Protein 5KX0 (pdb70)

Secondary structure (DSSP, 8-state):
-HHHHHHHHH-----

Foldseek 3Di:
DVVVVVVCVVPCVHD

Radius of gyration: 6.82 Å; Cα contacts (8 Å, |Δi|>4): 7; chains: 1; bounding box: 9×17×6 Å

Sequence (15 aa):
NPELQRKCKELTRSDNPELQRKCKELTRSDNPELQRKCKELTRSDNPELQRKCKELTRSDNPELQRKCKELTRSDNPELQRKCKELTRSDNPELQRKCKELTRSDNPELQRKCKELTRSDNPELQRKCKELTRSDNPELQRKCKELTRSDNPELQRKCKELTRSDNPELQRKCKELTRSDNPELQRKCKELTRSDNPELQRKCKELTRSDNPELQRKCKELTRSDNPELQRKCKELTRSDNPELQRKCKELTRSDNPELQRKCKELTRSDNPELQRKCKELTRSDNPELQRKCKELTRSD

Solvent-accessible surface area: 2360 Å² total

Structure (mmCIF, N/CA/C/O backbone):
data_5KX0
#
_entry.id   5KX0
#
loop_
_atom_site.group_PDB
_atom_site.id
_atom_site.type_symbol
_atom_site.label_atom_id
_atom_site.label_alt_id
_atom_site.label_comp_id
_atom_site.label_asym_id
_atom_site.label_entity_id
_atom_site.label_seq_id
_atom_site.pdbx_PDB_ins_code
_atom_site.Cartn_x
_atom_site.Cartn_y
_atom_site.Cartn_z
_atom_site.occupancy
_atom_site.B_iso_or_equiv
_atom_site.auth_seq_id
_atom_site.auth_comp_id
_atom_site.auth_asym_id
_atom_site.auth_atom_id
_atom_site.pdbx_PDB_model_num
ATOM 1 N N . ASN A 1 1 ? -2.412 8.713 0.794 1.00 0.00 1 ASN A N 1
ATOM 2 C CA . ASN A 1 1 ? -3.386 8.572 -0.303 1.00 0.00 1 ASN A CA 1
ATOM 3 C C . ASN A 1 1 ? -4.341 7.414 -0.005 1.00 0.00 1 ASN A C 1
ATOM 4 O O . ASN A 1 1 ? -3.910 6.252 0.064 1.00 0.00 1 ASN A O 1
ATOM 15 N N . PRO A 1 2 ? -5.645 7.701 0.139 1.00 0.00 2 PRO A N 1
ATOM 16 C CA . PRO A 1 2 ? -6.631 6.705 0.561 1.00 0.00 2 PRO A CA 1
ATOM 17 C C . PRO A 1 2 ? -6.800 5.541 -0.419 1.00 0.00 2 PRO A C 1
ATOM 18 O O . PRO A 1 2 ? -7.020 4.406 -0.004 1.00 0.00 2 PRO A O 1
ATOM 29 N N . GLU A 1 3 ? -6.660 5.809 -1.700 1.00 0.00 3 GLU A N 1
ATOM 30 C CA . GLU A 1 3 ? -6.844 4.780 -2.699 1.00 0.00 3 GLU A CA 1
ATOM 31 C C . GLU A 1 3 ? -5.608 3.905 -2.832 1.00 0.00 3 GLU A C 1
ATOM 32 O O . GLU A 1 3 ? -5.699 2.725 -3.191 1.00 0.00 3 GLU A O 1
ATOM 44 N N . LEU A 1 4 ? -4.467 4.474 -2.545 1.00 0.00 4 LEU A N 1
ATOM 45 C CA . LEU A 1 4 ? -3.229 3.727 -2.505 1.00 0.00 4 LEU A CA 1
ATOM 46 C C . LEU A 1 4 ? -3.281 2.785 -1.309 1.00 0.00 4 LEU A C 1
ATOM 47 O O . LEU A 1 4 ? -2.994 1.594 -1.429 1.00 0.00 4 LEU A O 1
ATOM 63 N N . GLN A 1 5 ? -3.712 3.328 -0.173 1.00 0.00 5 GLN A N 1
ATOM 64 C CA . GLN A 1 5 ? -3.901 2.547 1.051 1.00 0.00 5 GLN A CA 1
ATOM 65 C C . GLN A 1 5 ? -4.956 1.468 0.830 1.00 0.00 5 GLN A C 1
ATOM 66 O O . GLN A 1 5 ? -4.858 0.376 1.362 1.00 0.00 5 GLN A O 1
ATOM 80 N N . ARG A 1 6 ? -5.949 1.792 0.015 1.00 0.00 6 ARG A N 1
ATOM 81 C CA . ARG A 1 6 ? -7.013 0.865 -0.360 1.00 0.00 6 ARG A CA 1
ATOM 82 C C . ARG A 1 6 ? -6.425 -0.357 -1.049 1.00 0.00 6 ARG A C 1
ATOM 83 O O . ARG A 1 6 ? -6.792 -1.493 -0.742 1.00 0.00 6 ARG A O 1
ATOM 104 N N . LYS A 1 7 ? -5.490 -0.110 -1.964 1.00 0.00 7 LYS A N 1
ATOM 105 C CA . LYS A 1 7 ? -4.821 -1.172 -2.689 1.00 0.00 7 LYS A CA 1
ATOM 106 C C . LYS A 1 7 ? -4.103 -2.064 -1.695 1.00 0.00 7 LYS A C 1
ATOM 107 O O . LYS A 1 7 ? -4.209 -3.276 -1.751 1.00 0.00 7 LYS A O 1
ATOM 126 N N . CYS A 1 8 ? -3.426 -1.436 -0.758 1.00 0.00 8 CYS A N 1
ATOM 127 C CA . CYS A 1 8 ? -2.712 -2.129 0.294 1.00 0.00 8 CYS A CA 1
ATOM 128 C C . CYS A 1 8 ? -3.657 -2.971 1.128 1.00 0.00 8 CYS A C 1
ATOM 129 O O . CYS A 1 8 ? -3.394 -4.129 1.371 1.00 0.00 8 CYS A O 1
ATOM 136 N N . LYS A 1 9 ? -4.779 -2.396 1.514 1.00 0.00 9 LYS A N 1
ATOM 137 C CA . LYS A 1 9 ? -5.763 -3.092 2.320 1.00 0.00 9 LYS A CA 1
ATOM 138 C C . LYS A 1 9 ? -6.388 -4.268 1.581 1.00 0.00 9 LYS A C 1
ATOM 139 O O . LYS A 1 9 ? -6.798 -5.253 2.203 1.00 0.00 9 LYS A O 1
ATOM 158 N N . GLU A 1 10 ? -6.477 -4.162 0.276 1.00 0.00 10 GLU A N 1
ATOM 159 C CA . GLU A 1 10 ? -7.029 -5.218 -0.521 1.00 0.00 10 GLU A CA 1
ATOM 160 C C . GLU A 1 10 ? -5.964 -6.285 -0.828 1.00 0.00 10 GLU A C 1
ATOM 161 O O . GLU A 1 10 ? -6.276 -7.475 -0.940 1.00 0.00 10 GLU A O 1
ATOM 173 N N . LEU A 1 11 ? -4.717 -5.864 -0.944 1.00 0.00 11 LEU A N 1
ATOM 174 C CA . LEU A 1 11 ? -3.618 -6.794 -1.140 1.00 0.00 11 LEU A CA 1
ATOM 175 C C . LEU A 1 11 ? -3.336 -7.535 0.153 1.00 0.00 11 LEU A C 1
ATOM 176 O O . LEU A 1 11 ? -3.100 -8.744 0.151 1.00 0.00 11 LEU A O 1
ATOM 204 N N . THR A 1 13 ? -0.829 -7.709 3.166 1.00 0.00 13 THR A N 1
ATOM 205 C CA . THR A 1 13 ? 0.538 -7.328 3.430 1.00 0.00 13 THR A CA 1
ATOM 206 C C . THR A 1 13 ? 1.389 -7.626 2.189 1.00 0.00 13 THR A C 1
ATOM 207 O O . THR A 1 13 ? 2.603 -7.395 2.142 1.00 0.00 13 THR A O 1
ATOM 218 N N . ARG A 1 14 ? 0.693 -8.093 1.176 1.00 0.00 14 ARG A N 1
ATOM 219 C CA . ARG A 1 14 ? 1.246 -8.468 -0.114 1.00 0.00 14 ARG A CA 1
ATOM 220 C C . ARG A 1 14 ? 1.554 -7.216 -0.937 1.00 0.00 14 ARG A C 1
ATOM 221 O O . ARG A 1 14 ? 1.036 -6.138 -0.641 1.00 0.00 14 ARG A O 1
ATOM 406 N N . SER A 1 25 ? 2.776 7.431 2.498 1.00 0.00 25 SER A N 1
ATOM 407 C CA . SER A 1 25 ? 1.859 8.365 1.899 1.00 0.00 25 SER A CA 1
ATOM 408 C C . SER A 1 25 ? 0.478 8.105 2.480 1.00 0.00 25 SER A C 1
ATOM 409 O O . SER A 1 25 ? 0.189 6.982 2.918 1.00 0.00 25 SER A O 1
ATOM 417 N N . ASP A 1 26 ? -0.366 9.104 2.485 1.00 0.00 26 ASP A N 1
ATOM 418 C CA . ASP A 1 26 ? -1.683 8.973 3.092 1.00 0.00 26 ASP A CA 1
ATOM 419 C C . ASP A 1 26 ? -2.788 8.922 2.054 1.00 0.00 26 ASP A C 1
ATOM 420 O O . ASP A 1 26 ? -3.959 9.052 2.394 1.00 0.00 26 ASP A O 1
ATOM 429 N N . ASN A 1 1 ? -2.449 9.091 0.583 1.00 0.00 1 ASN A N 2
ATOM 430 C CA . ASN A 1 1 ? -3.528 8.941 -0.393 1.00 0.00 1 ASN A CA 2
ATOM 431 C C . ASN A 1 1 ? -4.503 7.861 0.085 1.00 0.00 1 ASN A C 2
ATOM 432 O O . ASN A 1 1 ? -4.150 6.681 0.103 1.00 0.00 1 ASN A O 2
ATOM 443 N N . PRO A 1 2 ? -5.737 8.245 0.496 1.00 0.00 2 PRO A N 2
ATOM 444 C CA . PRO A 1 2 ? -6.737 7.305 1.043 1.00 0.00 2 PRO A CA 2
ATOM 445 C C . PRO A 1 2 ? -7.070 6.156 0.093 1.00 0.00 2 PRO A C 2
ATOM 446 O O . PRO A 1 2 ? -7.142 4.995 0.511 1.00 0.00 2 PRO A O 2
ATOM 457 N N . GLU A 1 3 ? -7.231 6.476 -1.184 1.00 0.00 3 GLU A N 2
ATOM 458 C CA . GLU A 1 3 ? -7.572 5.481 -2.187 1.00 0.00 3 GLU A CA 2
ATOM 459 C C . GLU A 1 3 ? -6.432 4.470 -2.319 1.00 0.00 3 GLU A C 2
ATOM 460 O O . GLU A 1 3 ? -6.657 3.249 -2.395 1.00 0.00 3 GLU A O 2
ATOM 472 N N . LEU A 1 4 ? -5.215 4.977 -2.291 1.00 0.00 4 LEU A N 2
ATOM 473 C CA . LEU A 1 4 ? -4.031 4.148 -2.380 1.00 0.00 4 LEU A CA 2
ATOM 474 C C . LEU A 1 4 ? -3.925 3.255 -1.152 1.00 0.00 4 LEU A C 2
ATOM 475 O O . LEU A 1 4 ? -3.618 2.077 -1.262 1.00 0.00 4 LEU A O 2
ATOM 491 N N . GLN A 1 5 ? -4.229 3.809 0.012 1.00 0.00 5 GLN A N 2
ATOM 492 C CA . GLN A 1 5 ? -4.177 3.042 1.245 1.00 0.00 5 GLN A CA 2
ATOM 493 C C . GLN A 1 5 ? -5.242 1.944 1.275 1.00 0.00 5 GLN A C 2
ATOM 494 O O . GLN A 1 5 ? -5.064 0.909 1.940 1.00 0.00 5 GLN A O 2
ATOM 508 N N . ARG A 1 6 ? -6.348 2.146 0.556 1.00 0.00 6 ARG A N 2
ATOM 509 C CA . ARG A 1 6 ? -7.347 1.089 0.430 1.00 0.00 6 ARG A CA 2
ATOM 510 C C . ARG A 1 6 ? -6.757 -0.053 -0.383 1.00 0.00 6 ARG A C 2
ATOM 511 O O . ARG A 1 6 ? -6.939 -1.233 -0.048 1.00 0.00 6 ARG A O 2
ATOM 532 N N . LYS A 1 7 ? -6.025 0.313 -1.430 1.00 0.00 7 LYS A N 2
ATOM 533 C CA . LYS A 1 7 ? -5.300 -0.636 -2.263 1.00 0.00 7 LYS A CA 2
ATOM 534 C C . LYS A 1 7 ? -4.297 -1.433 -1.431 1.00 0.00 7 LYS A C 2
ATOM 535 O O . LYS A 1 7 ? -4.195 -2.636 -1.597 1.00 0.00 7 LYS A O 2
ATOM 554 N N . CYS A 1 8 ? -3.594 -0.761 -0.523 1.00 0.00 8 CYS A N 2
ATOM 555 C CA . CYS A 1 8 ? -2.626 -1.424 0.366 1.00 0.00 8 CYS A CA 2
ATOM 556 C C . CYS A 1 8 ? -3.297 -2.583 1.122 1.00 0.00 8 CYS A C 2
ATOM 557 O O . CYS A 1 8 ? -2.856 -3.738 1.048 1.00 0.00 8 CYS A O 2
ATOM 564 N N . LYS A 1 9 ? -4.420 -2.287 1.772 1.00 0.00 9 LYS A N 2
ATOM 565 C CA . LYS A 1 9 ? -5.100 -3.283 2.579 1.00 0.00 9 LYS A CA 2
ATOM 566 C C . LYS A 1 9 ? -5.902 -4.251 1.693 1.00 0.00 9 LYS A C 2
ATOM 567 O O . LYS A 1 9 ? -6.344 -5.300 2.142 1.00 0.00 9 LYS A O 2
ATOM 586 N N . GLU A 1 10 ? -6.114 -3.879 0.449 1.00 0.00 10 GLU A N 2
ATOM 587 C CA . GLU A 1 10 ? -6.778 -4.752 -0.497 1.00 0.00 10 GLU A CA 2
ATOM 588 C C . GLU A 1 10 ? -5.783 -5.790 -1.015 1.00 0.00 10 GLU A C 2
ATOM 589 O O . GLU A 1 10 ? -6.115 -6.966 -1.200 1.00 0.00 10 GLU A O 2
ATOM 601 N N . LEU A 1 11 ? -4.568 -5.339 -1.237 1.00 0.00 11 LEU A N 2
ATOM 602 C CA . LEU A 1 11 ? -3.484 -6.174 -1.699 1.00 0.00 11 LEU A CA 2
ATOM 603 C C . LEU A 1 11 ? -3.061 -7.122 -0.572 1.00 0.00 11 LEU A C 2
ATOM 604 O O . LEU A 1 11 ? -2.644 -8.266 -0.805 1.00 0.00 11 LEU A O 2
ATOM 632 N N . THR A 1 13 ? -0.726 -8.087 2.408 1.00 0.00 13 THR A N 2
ATOM 633 C CA . THR A 1 13 ? 0.626 -7.908 2.874 1.00 0.00 13 THR A CA 2
ATOM 634 C C . THR A 1 13 ? 1.605 -8.065 1.709 1.00 0.00 13 THR A C 2
ATOM 635 O O . THR A 1 13 ? 2.810 -7.888 1.857 1.00 0.00 13 THR A O 2
ATOM 646 N N . ARG A 1 14 ? 1.050 -8.361 0.537 1.00 0.00 14 ARG A N 2
ATOM 647 C CA . ARG A 1 14 ? 1.828 -8.585 -0.682 1.00 0.00 14 ARG A CA 2
ATOM 648 C C . ARG A 1 14 ? 2.612 -7.341 -1.097 1.00 0.00 14 ARG A C 2
ATOM 649 O O . ARG A 1 14 ? 2.158 -6.207 -0.876 1.00 0.00 14 ARG A O 2
ATOM 834 N N . SER A 1 25 ? 2.515 7.188 1.882 1.00 0.00 25 SER A N 2
ATOM 835 C CA . SER A 1 25 ? 1.686 8.087 1.120 1.00 0.00 25 SER A CA 2
ATOM 836 C C . SER A 1 25 ? 0.303 8.206 1.773 1.00 0.00 25 SER A C 2
ATOM 837 O O . SER A 1 25 ? -0.317 7.207 2.149 1.00 0.00 25 SER A O 2
ATOM 845 N N . ASP A 1 26 ? -0.145 9.427 1.936 1.00 0.00 26 ASP A N 2
ATOM 846 C CA . ASP A 1 26 ? -1.392 9.741 2.649 1.00 0.00 26 ASP A CA 2
ATOM 847 C C . ASP A 1 26 ? -2.615 9.667 1.752 1.00 0.00 26 ASP A C 2
ATOM 848 O O . ASP A 1 26 ? -3.696 10.105 2.146 1.00 0.00 26 ASP A O 2
ATOM 857 N N . ASN A 1 1 ? -2.703 9.020 1.176 1.00 0.00 1 ASN A N 3
ATOM 858 C CA . ASN A 1 1 ? -3.603 9.097 0.053 1.00 0.00 1 ASN A CA 3
ATOM 859 C C . ASN A 1 1 ? -4.553 7.912 0.069 1.00 0.00 1 ASN A C 3
ATOM 860 O O . ASN A 1 1 ? -4.101 6.753 0.129 1.00 0.00 1 ASN A O 3
ATOM 871 N N . PRO A 1 2 ? -5.873 8.193 0.040 1.00 0.00 2 PRO A N 3
ATOM 872 C CA . PRO A 1 2 ? -6.943 7.182 0.086 1.00 0.00 2 PRO A CA 3
ATOM 873 C C . PRO A 1 2 ? -6.707 5.979 -0.824 1.00 0.00 2 PRO A C 3
ATOM 874 O O . PRO A 1 2 ? -6.769 4.843 -0.366 1.00 0.00 2 PRO A O 3
ATOM 885 N N . GLU A 1 3 ? -6.411 6.236 -2.100 1.00 0.00 3 GLU A N 3
ATOM 886 C CA . GLU A 1 3 ? -6.208 5.166 -3.077 1.00 0.00 3 GLU A CA 3
ATOM 887 C C . GLU A 1 3 ? -5.073 4.243 -2.672 1.00 0.00 3 GLU A C 3
ATOM 888 O O . GLU A 1 3 ? -5.184 3.033 -2.787 1.00 0.00 3 GLU A O 3
ATOM 900 N N . LEU A 1 4 ? -4.014 4.813 -2.147 1.00 0.00 4 LEU A N 3
ATOM 901 C CA . LEU A 1 4 ? -2.873 4.039 -1.720 1.00 0.00 4 LEU A CA 3
ATOM 902 C C . LEU A 1 4 ? -3.223 3.209 -0.500 1.00 0.00 4 LEU A C 3
ATOM 903 O O . LEU A 1 4 ? -3.073 2.000 -0.511 1.00 0.00 4 LEU A O 3
ATOM 919 N N . GLN A 1 5 ? -3.763 3.860 0.515 1.00 0.00 5 GLN A N 3
ATOM 920 C CA . GLN A 1 5 ? -4.108 3.188 1.766 1.00 0.00 5 GLN A CA 3
ATOM 921 C C . GLN A 1 5 ? -5.210 2.142 1.596 1.00 0.00 5 GLN A C 3
ATOM 922 O O . GLN A 1 5 ? -5.257 1.144 2.329 1.00 0.00 5 GLN A O 3
ATOM 936 N N . ARG A 1 6 ? -6.084 2.356 0.648 1.00 0.00 6 ARG A N 3
ATOM 937 C CA . ARG A 1 6 ? -7.095 1.374 0.319 1.00 0.00 6 ARG A CA 3
ATOM 938 C C . ARG A 1 6 ? -6.494 0.189 -0.400 1.00 0.00 6 ARG A C 3
ATOM 939 O O . ARG A 1 6 ? -6.875 -0.958 -0.153 1.00 0.00 6 ARG A O 3
ATOM 960 N N . LYS A 1 7 ? -5.521 0.437 -1.240 1.00 0.00 7 LYS A N 3
ATOM 961 C CA . LYS A 1 7 ? -4.895 -0.647 -1.942 1.00 0.00 7 LYS A CA 3
ATOM 962 C C . LYS A 1 7 ? -3.942 -1.408 -1.061 1.00 0.00 7 LYS A C 3
ATOM 963 O O . LYS A 1 7 ? -3.632 -2.564 -1.333 1.00 0.00 7 LYS A O 3
ATOM 982 N N . CYS A 1 8 ? -3.524 -0.778 0.029 1.00 0.00 8 CYS A N 3
ATOM 983 C CA . CYS A 1 8 ? -2.792 -1.481 1.070 1.00 0.00 8 CYS A CA 3
ATOM 984 C C . CYS A 1 8 ? -3.703 -2.547 1.659 1.00 0.00 8 CYS A C 3
ATOM 985 O O . CYS A 1 8 ? -3.266 -3.608 2.013 1.00 0.00 8 CYS A O 3
ATOM 992 N N . LYS A 1 9 ? -4.996 -2.249 1.712 1.00 0.00 9 LYS A N 3
ATOM 993 C CA . LYS A 1 9 ? -5.981 -3.180 2.227 1.00 0.00 9 LYS A CA 3
ATOM 994 C C . LYS A 1 9 ? -6.280 -4.248 1.176 1.00 0.00 9 LYS A C 3
ATOM 995 O O . LYS A 1 9 ? -6.485 -5.422 1.506 1.00 0.00 9 LYS A O 3
ATOM 1014 N N . GLU A 1 10 ? -6.303 -3.836 -0.087 1.00 0.00 10 GLU A N 3
ATOM 1015 C CA . GLU A 1 10 ? -6.554 -4.759 -1.189 1.00 0.00 10 GLU A CA 3
ATOM 1016 C C . GLU A 1 10 ? -5.409 -5.763 -1.333 1.00 0.00 10 GLU A C 3
ATOM 1017 O O . GLU A 1 10 ? -5.633 -6.962 -1.523 1.00 0.00 10 GLU A O 3
ATOM 1029 N N . LEU A 1 11 ? -4.193 -5.277 -1.225 1.00 0.00 11 LEU A N 3
ATOM 1030 C CA . LEU A 1 11 ? -3.014 -6.117 -1.339 1.00 0.00 11 LEU A CA 3
ATOM 1031 C C . LEU A 1 11 ? -2.700 -6.833 -0.033 1.00 0.00 11 LEU A C 3
ATOM 1032 O O . LEU A 1 11 ? -2.163 -7.938 -0.037 1.00 0.00 11 LEU A O 3
ATOM 1060 N N . THR A 1 13 ? -0.661 -7.609 3.122 1.00 0.00 13 THR A N 3
ATOM 1061 C CA . THR A 1 13 ? 0.717 -7.512 3.490 1.00 0.00 13 THR A CA 3
ATOM 1062 C C . THR A 1 13 ? 1.589 -8.042 2.351 1.00 0.00 13 THR A C 3
ATOM 1063 O O . THR A 1 13 ? 2.826 -8.006 2.407 1.00 0.00 13 THR A O 3
ATOM 1074 N N . ARG A 1 14 ? 0.916 -8.464 1.291 1.00 0.00 14 ARG A N 3
ATOM 1075 C CA . ARG A 1 14 ? 1.546 -9.068 0.137 1.00 0.00 14 ARG A CA 3
ATOM 1076 C C . ARG A 1 14 ? 2.147 -7.997 -0.769 1.00 0.00 14 ARG A C 3
ATOM 1077 O O . ARG A 1 14 ? 1.639 -6.874 -0.823 1.00 0.00 14 ARG A O 3
ATOM 1262 N N . SER A 1 25 ? 2.104 7.050 2.276 1.00 0.00 25 SER A N 3
ATOM 1263 C CA . SER A 1 25 ? 1.324 8.146 1.817 1.00 0.00 25 SER A CA 3
ATOM 1264 C C . SER A 1 25 ? -0.073 7.995 2.375 1.00 0.00 25 SER A C 3
ATOM 1265 O O . SER A 1 25 ? -0.599 6.878 2.438 1.00 0.00 25 SER A O 3
ATOM 1273 N N . ASP A 1 26 ? -0.663 9.091 2.795 1.00 0.00 26 ASP A N 3
ATOM 1274 C CA . ASP A 1 26 ? -1.985 9.070 3.437 1.00 0.00 26 ASP A CA 3
ATOM 1275 C C . ASP A 1 26 ? -3.084 9.173 2.413 1.00 0.00 26 ASP A C 3
ATOM 1276 O O . ASP A 1 26 ? -4.252 9.360 2.747 1.00 0.00 26 ASP A O 3
ATOM 1285 N N . ASN A 1 1 ? -2.599 9.284 0.417 1.00 0.00 1 ASN A N 4
ATOM 1286 C CA . ASN A 1 1 ? -3.582 9.085 -0.630 1.00 0.00 1 ASN A CA 4
ATOM 1287 C C . ASN A 1 1 ? -4.367 7.812 -0.313 1.00 0.00 1 ASN A C 4
ATOM 1288 O O . ASN A 1 1 ? -3.785 6.708 -0.301 1.00 0.00 1 ASN A O 4
ATOM 1299 N N . PRO A 1 2 ? -5.692 7.941 -0.065 1.00 0.00 2 PRO A N 4
ATOM 1300 C CA . PRO A 1 2 ? -6.564 6.815 0.317 1.00 0.00 2 PRO A CA 4
ATOM 1301 C C . PRO A 1 2 ? -6.488 5.632 -0.642 1.00 0.00 2 PRO A C 4
ATOM 1302 O O . PRO A 1 2 ? -6.487 4.486 -0.205 1.00 0.00 2 PRO A O 4
ATOM 1313 N N . GLU A 1 3 ? -6.402 5.919 -1.939 1.00 0.00 3 GLU A N 4
ATOM 1314 C CA . GLU A 1 3 ? -6.321 4.886 -2.964 1.00 0.00 3 GLU A CA 4
ATOM 1315 C C . GLU A 1 3 ? -5.083 4.032 -2.751 1.00 0.00 3 GLU A C 4
ATOM 1316 O O . GLU A 1 3 ? -5.155 2.819 -2.762 1.00 0.00 3 GLU A O 4
ATOM 1328 N N . LEU A 1 4 ? -3.972 4.679 -2.488 1.00 0.00 4 LEU A N 4
ATOM 1329 C CA . LEU A 1 4 ? -2.713 3.998 -2.302 1.00 0.00 4 LEU A CA 4
ATOM 1330 C C . LEU A 1 4 ? -2.708 3.202 -1.000 1.00 0.00 4 LEU A C 4
ATOM 1331 O O . LEU A 1 4 ? -2.256 2.058 -0.964 1.00 0.00 4 LEU A O 4
ATOM 1347 N N . GLN A 1 5 ? -3.248 3.799 0.045 1.00 0.00 5 GLN A N 4
ATOM 1348 C CA . GLN A 1 5 ? -3.276 3.181 1.371 1.00 0.00 5 GLN A CA 4
ATOM 1349 C C . GLN A 1 5 ? -4.250 1.991 1.431 1.00 0.00 5 GLN A C 4
ATOM 1350 O O . GLN A 1 5 ? -3.882 0.884 1.848 1.00 0.00 5 GLN A O 4
ATOM 1364 N N . ARG A 1 6 ? -5.483 2.217 0.994 1.00 0.00 6 ARG A N 4
ATOM 1365 C CA . ARG A 1 6 ? -6.534 1.194 1.035 1.00 0.00 6 ARG A CA 4
ATOM 1366 C C . ARG A 1 6 ? -6.259 0.056 0.083 1.00 0.00 6 ARG A C 4
ATOM 1367 O O . ARG A 1 6 ? -6.729 -1.064 0.299 1.00 0.00 6 ARG A O 4
ATOM 1388 N N . LYS A 1 7 ? -5.501 0.346 -0.961 1.00 0.00 7 LYS A N 4
ATOM 1389 C CA . LYS A 1 7 ? -5.138 -0.629 -1.973 1.00 0.00 7 LYS A CA 4
ATOM 1390 C C . LYS A 1 7 ? -4.506 -1.842 -1.330 1.00 0.00 7 LYS A C 4
ATOM 1391 O O . LYS A 1 7 ? -4.959 -2.953 -1.527 1.00 0.00 7 LYS A O 4
ATOM 1410 N N . CYS A 1 8 ? -3.503 -1.606 -0.507 1.00 0.00 8 CYS A N 4
ATOM 1411 C CA . CYS A 1 8 ? -2.786 -2.679 0.163 1.00 0.00 8 CYS A CA 4
ATOM 1412 C C . CYS A 1 8 ? -3.700 -3.430 1.090 1.00 0.00 8 CYS A C 4
ATOM 1413 O O . CYS A 1 8 ? -3.665 -4.640 1.142 1.00 0.00 8 CYS A O 4
ATOM 1420 N N . LYS A 1 9 ? -4.546 -2.696 1.779 1.00 0.00 9 LYS A N 4
ATOM 1421 C CA . LYS A 1 9 ? -5.447 -3.263 2.755 1.00 0.00 9 LYS A CA 4
ATOM 1422 C C . LYS A 1 9 ? -6.425 -4.239 2.109 1.00 0.00 9 LYS A C 4
ATOM 1423 O O . LYS A 1 9 ? -6.731 -5.285 2.666 1.00 0.00 9 LYS A O 4
ATOM 1442 N N . GLU A 1 10 ? -6.879 -3.912 0.921 1.00 0.00 10 GLU A N 4
ATOM 1443 C CA . GLU A 1 10 ? -7.783 -4.781 0.200 1.00 0.00 10 GLU A CA 4
ATOM 1444 C C . GLU A 1 10 ? -7.031 -5.796 -0.674 1.00 0.00 10 GLU A C 4
ATOM 1445 O O . GLU A 1 10 ? -7.610 -6.785 -1.139 1.00 0.00 10 GLU A O 4
ATOM 1457 N N . LEU A 1 11 ? -5.761 -5.545 -0.903 1.00 0.00 11 LEU A N 4
ATOM 1458 C CA . LEU A 1 11 ? -4.913 -6.450 -1.662 1.00 0.00 11 LEU A CA 4
ATOM 1459 C C . LEU A 1 11 ? -4.418 -7.582 -0.755 1.00 0.00 11 LEU A C 4
ATOM 1460 O O . LEU A 1 11 ? -4.619 -8.766 -1.056 1.00 0.00 11 LEU A O 4
ATOM 1488 N N . THR A 1 13 ? -0.978 -8.600 1.996 1.00 0.00 13 THR A N 4
ATOM 1489 C CA . THR A 1 13 ? 0.320 -8.278 2.544 1.00 0.00 13 THR A CA 4
ATOM 1490 C C . THR A 1 13 ? 1.416 -8.590 1.516 1.00 0.00 13 THR A C 4
ATOM 1491 O O . THR A 1 13 ? 2.494 -9.086 1.831 1.00 0.00 13 THR A O 4
ATOM 1502 N N . ARG A 1 14 ? 1.129 -8.270 0.280 1.00 0.00 14 ARG A N 4
ATOM 1503 C CA . ARG A 1 14 ? 2.046 -8.499 -0.816 1.00 0.00 14 ARG A CA 4
ATOM 1504 C C . ARG A 1 14 ? 2.573 -7.145 -1.323 1.00 0.00 14 ARG A C 4
ATOM 1505 O O . ARG A 1 14 ? 1.987 -6.098 -1.006 1.00 0.00 14 ARG A O 4
ATOM 1690 N N . SER A 1 25 ? 2.299 7.409 2.112 1.00 0.00 25 SER A N 4
ATOM 1691 C CA . SER A 1 25 ? 1.473 8.322 1.384 1.00 0.00 25 SER A CA 4
ATOM 1692 C C . SER A 1 25 ? 0.202 8.584 2.190 1.00 0.00 25 SER A C 4
ATOM 1693 O O . SER A 1 25 ? -0.118 7.838 3.126 1.00 0.00 25 SER A O 4
ATOM 1701 N N . ASP A 1 26 ? -0.495 9.636 1.862 1.00 0.00 26 ASP A N 4
ATOM 1702 C CA . ASP A 1 26 ? -1.734 9.976 2.539 1.00 0.00 26 ASP A CA 4
ATOM 1703 C C . ASP A 1 26 ? -2.872 9.927 1.541 1.00 0.00 26 ASP A C 4
ATOM 1704 O O . ASP A 1 26 ? -3.979 10.450 1.779 1.00 0.00 26 ASP A O 4
ATOM 1713 N N . ASN A 1 1 ? -2.484 8.940 0.964 1.00 0.00 1 ASN A N 5
ATOM 1714 C CA . ASN A 1 1 ? -3.595 8.808 0.006 1.00 0.00 1 ASN A CA 5
ATOM 1715 C C . ASN A 1 1 ? -4.544 7.663 0.373 1.00 0.00 1 ASN A C 5
ATOM 1716 O O . ASN A 1 1 ? -4.145 6.492 0.359 1.00 0.00 1 ASN A O 5
ATOM 1727 N N . PRO A 1 2 ? -5.817 7.987 0.719 1.00 0.00 2 PRO A N 5
ATOM 1728 C CA . PRO A 1 2 ? -6.851 6.991 1.081 1.00 0.00 2 PRO A CA 5
ATOM 1729 C C . PRO A 1 2 ? -7.016 5.898 0.028 1.00 0.00 2 PRO A C 5
ATOM 1730 O O . PRO A 1 2 ? -7.183 4.725 0.357 1.00 0.00 2 PRO A O 5
ATOM 1741 N N . GLU A 1 3 ? -6.916 6.280 -1.226 1.00 0.00 3 GLU A N 5
ATOM 1742 C CA . GLU A 1 3 ? -7.067 5.359 -2.339 1.00 0.00 3 GLU A CA 5
ATOM 1743 C C . GLU A 1 3 ? -5.919 4.347 -2.369 1.00 0.00 3 GLU A C 5
ATOM 1744 O O . GLU A 1 3 ? -6.107 3.173 -2.726 1.00 0.00 3 GLU A O 5
ATOM 1756 N N . LEU A 1 4 ? -4.753 4.781 -1.947 1.00 0.00 4 LEU A N 5
ATOM 1757 C CA . LEU A 1 4 ? -3.600 3.912 -1.928 1.00 0.00 4 LEU A CA 5
ATOM 1758 C C . LEU A 1 4 ? -3.645 3.030 -0.684 1.00 0.00 4 LEU A C 5
ATOM 1759 O O . LEU A 1 4 ? -3.205 1.887 -0.707 1.00 0.00 4 LEU A O 5
ATOM 1775 N N . GLN A 1 5 ? -4.210 3.567 0.393 1.00 0.00 5 GLN A N 5
ATOM 1776 C CA . GLN A 1 5 ? -4.442 2.786 1.604 1.00 0.00 5 GLN A CA 5
ATOM 1777 C C . GLN A 1 5 ? -5.363 1.620 1.274 1.00 0.00 5 GLN A C 5
ATOM 1778 O O . GLN A 1 5 ? -5.119 0.479 1.667 1.00 0.00 5 GLN A O 5
ATOM 1792 N N . ARG A 1 6 ? -6.404 1.924 0.509 1.00 0.00 6 ARG A N 5
ATOM 1793 C CA . ARG A 1 6 ? -7.348 0.926 0.020 1.00 0.00 6 ARG A CA 5
ATOM 1794 C C . ARG A 1 6 ? -6.646 -0.109 -0.841 1.00 0.00 6 ARG A C 5
ATOM 1795 O O . ARG A 1 6 ? -6.912 -1.295 -0.720 1.00 0.00 6 ARG A O 5
ATOM 1816 N N . LYS A 1 7 ? -5.735 0.369 -1.691 1.00 0.00 7 LYS A N 5
ATOM 1817 C CA . LYS A 1 7 ? -4.947 -0.474 -2.594 1.00 0.00 7 LYS A CA 5
ATOM 1818 C C . LYS A 1 7 ? -4.242 -1.578 -1.806 1.00 0.00 7 LYS A C 5
ATOM 1819 O O . LYS A 1 7 ? -4.397 -2.759 -2.103 1.00 0.00 7 LYS A O 5
ATOM 1838 N N . CYS A 1 8 ? -3.519 -1.186 -0.784 1.00 0.00 8 CYS A N 5
ATOM 1839 C CA . CYS A 1 8 ? -2.797 -2.135 0.053 1.00 0.00 8 CYS A CA 5
ATOM 1840 C C . CYS A 1 8 ? -3.743 -2.992 0.857 1.00 0.00 8 CYS A C 5
ATOM 1841 O O . CYS A 1 8 ? -3.501 -4.171 1.052 1.00 0.00 8 CYS A O 5
ATOM 1848 N N . LYS A 1 9 ? -4.835 -2.403 1.294 1.00 0.00 9 LYS A N 5
ATOM 1849 C CA . LYS A 1 9 ? -5.795 -3.091 2.121 1.00 0.00 9 LYS A CA 5
ATOM 1850 C C . LYS A 1 9 ? -6.448 -4.241 1.339 1.00 0.00 9 LYS A C 5
ATOM 1851 O O . LYS A 1 9 ? -6.684 -5.329 1.882 1.00 0.00 9 LYS A O 5
ATOM 1870 N N . GLU A 1 10 ? -6.730 -4.012 0.069 1.00 0.00 10 GLU A N 5
ATOM 1871 C CA . GLU A 1 10 ? -7.305 -5.052 -0.754 1.00 0.00 10 GLU A CA 5
ATOM 1872 C C . GLU A 1 10 ? -6.226 -5.982 -1.304 1.00 0.00 10 GLU A C 5
ATOM 1873 O O . GLU A 1 10 ? -6.501 -7.144 -1.626 1.00 0.00 10 GLU A O 5
ATOM 1885 N N . LEU A 1 11 ? -5.010 -5.477 -1.396 1.00 0.00 11 LEU A N 5
ATOM 1886 C CA . LEU A 1 11 ? -3.878 -6.265 -1.847 1.00 0.00 11 LEU A CA 5
ATOM 1887 C C . LEU A 1 11 ? -3.457 -7.284 -0.791 1.00 0.00 11 LEU A C 5
ATOM 1888 O O . LEU A 1 11 ? -3.189 -8.449 -1.111 1.00 0.00 11 LEU A O 5
ATOM 1916 N N . THR A 1 13 ? -0.820 -8.112 2.494 1.00 0.00 13 THR A N 5
ATOM 1917 C CA . THR A 1 13 ? 0.497 -7.766 2.951 1.00 0.00 13 THR A CA 5
ATOM 1918 C C . THR A 1 13 ? 1.531 -8.035 1.829 1.00 0.00 13 THR A C 5
ATOM 1919 O O . THR A 1 13 ? 2.760 -7.920 2.010 1.00 0.00 13 THR A O 5
ATOM 1930 N N . ARG A 1 14 ? 1.008 -8.326 0.660 1.00 0.00 14 ARG A N 5
ATOM 1931 C CA . ARG A 1 14 ? 1.802 -8.621 -0.505 1.00 0.00 14 ARG A CA 5
ATOM 1932 C C . ARG A 1 14 ? 2.464 -7.335 -1.016 1.00 0.00 14 ARG A C 5
ATOM 1933 O O . ARG A 1 14 ? 1.919 -6.244 -0.840 1.00 0.00 14 ARG A O 5
ATOM 2118 N N . SER A 1 25 ? 2.759 7.469 1.594 1.00 0.00 25 SER A N 5
ATOM 2119 C CA . SER A 1 25 ? 1.728 8.317 1.047 1.00 0.00 25 SER A CA 5
ATOM 2120 C C . SER A 1 25 ? 0.460 8.176 1.900 1.00 0.00 25 SER A C 5
ATOM 2121 O O . SER A 1 25 ? 0.065 7.062 2.267 1.00 0.00 25 SER A O 5
ATOM 2129 N N . ASP A 1 26 ? -0.177 9.287 2.197 1.00 0.00 26 ASP A N 5
ATOM 2130 C CA . ASP A 1 26 ? -1.368 9.304 3.069 1.00 0.00 26 ASP A CA 5
ATOM 2131 C C . ASP A 1 26 ? -2.647 9.107 2.261 1.00 0.00 26 ASP A C 5
ATOM 2132 O O . ASP A 1 26 ? -3.743 9.091 2.816 1.00 0.00 26 ASP A O 5
ATOM 2141 N N . ASN A 1 1 ? -2.643 9.775 0.240 1.00 0.00 1 ASN A N 6
ATOM 2142 C CA . ASN A 1 1 ? -3.638 9.364 -0.765 1.00 0.00 1 ASN A CA 6
ATOM 2143 C C . ASN A 1 1 ? -4.447 8.184 -0.250 1.00 0.00 1 ASN A C 6
ATOM 2144 O O . ASN A 1 1 ? -3.919 7.076 -0.144 1.00 0.00 1 ASN A O 6
ATOM 2155 N N . PRO A 1 2 ? -5.745 8.385 0.049 1.00 0.00 2 PRO A N 6
ATOM 2156 C CA . PRO A 1 2 ? -6.600 7.343 0.645 1.00 0.00 2 PRO A CA 6
ATOM 2157 C C . PRO A 1 2 ? -6.703 6.097 -0.231 1.00 0.00 2 PRO A C 6
ATOM 2158 O O . PRO A 1 2 ? -6.729 4.980 0.269 1.00 0.00 2 PRO A O 6
ATOM 2169 N N . GLU A 1 3 ? -6.710 6.305 -1.534 1.00 0.00 3 GLU A N 6
ATOM 2170 C CA . GLU A 1 3 ? -6.809 5.215 -2.507 1.00 0.00 3 GLU A CA 6
ATOM 2171 C C . GLU A 1 3 ? -5.574 4.341 -2.441 1.00 0.00 3 GLU A C 6
ATOM 2172 O O . GLU A 1 3 ? -5.659 3.110 -2.523 1.00 0.00 3 GLU A O 6
ATOM 2184 N N . LEU A 1 4 ? -4.436 4.979 -2.257 1.00 0.00 4 LEU A N 6
ATOM 2185 C CA . LEU A 1 4 ? -3.179 4.283 -2.216 1.00 0.00 4 LEU A CA 6
ATOM 2186 C C . LEU A 1 4 ? -3.030 3.585 -0.871 1.00 0.00 4 LEU A C 6
ATOM 2187 O O . LEU A 1 4 ? -2.461 2.518 -0.788 1.00 0.00 4 LEU A O 6
ATOM 2203 N N . GLN A 1 5 ? -3.577 4.193 0.171 1.00 0.00 5 GLN A N 6
ATOM 2204 C CA . GLN A 1 5 ? -3.578 3.590 1.500 1.00 0.00 5 GLN A CA 6
ATOM 2205 C C . GLN A 1 5 ? -4.468 2.356 1.505 1.00 0.00 5 GLN A C 6
ATOM 2206 O O . GLN A 1 5 ? -4.067 1.283 1.957 1.00 0.00 5 GLN A O 6
ATOM 2220 N N . ARG A 1 6 ? -5.688 2.509 1.001 1.00 0.00 6 ARG A N 6
ATOM 2221 C CA . ARG A 1 6 ? -6.640 1.406 0.929 1.00 0.00 6 ARG A CA 6
ATOM 2222 C C . ARG A 1 6 ? -6.095 0.254 0.120 1.00 0.00 6 ARG A C 6
ATOM 2223 O O . ARG A 1 6 ? -6.343 -0.907 0.442 1.00 0.00 6 ARG A O 6
ATOM 2244 N N . LYS A 1 7 ? -5.310 0.594 -0.894 1.00 0.00 7 LYS A N 6
ATOM 2245 C CA . LYS A 1 7 ? -4.704 -0.359 -1.810 1.00 0.00 7 LYS A CA 6
ATOM 2246 C C . LYS A 1 7 ? -3.931 -1.428 -1.040 1.00 0.00 7 LYS A C 6
ATOM 2247 O O . LYS A 1 7 ? -3.945 -2.589 -1.413 1.00 0.00 7 LYS A O 6
ATOM 2266 N N . CYS A 1 8 ? -3.309 -1.025 0.062 1.00 0.00 8 CYS A N 6
ATOM 2267 C CA . CYS A 1 8 ? -2.524 -1.926 0.902 1.00 0.00 8 CYS A CA 6
ATOM 2268 C C . CYS A 1 8 ? -3.396 -3.034 1.457 1.00 0.00 8 CYS A C 6
ATOM 2269 O O . CYS A 1 8 ? -3.048 -4.200 1.386 1.00 0.00 8 CYS A O 6
ATOM 2276 N N . LYS A 1 9 ? -4.562 -2.659 1.950 1.00 0.00 9 LYS A N 6
ATOM 2277 C CA . LYS A 1 9 ? -5.454 -3.594 2.610 1.00 0.00 9 LYS A CA 6
ATOM 2278 C C . LYS A 1 9 ? -6.203 -4.413 1.588 1.00 0.00 9 LYS A C 6
ATOM 2279 O O . LYS A 1 9 ? -6.563 -5.562 1.840 1.00 0.00 9 LYS A O 6
ATOM 2298 N N . GLU A 1 10 ? -6.439 -3.818 0.440 1.00 0.00 10 GLU A N 6
ATOM 2299 C CA . GLU A 1 10 ? -7.093 -4.511 -0.641 1.00 0.00 10 GLU A CA 6
ATOM 2300 C C . GLU A 1 10 ? -6.126 -5.528 -1.264 1.00 0.00 10 GLU A C 6
ATOM 2301 O O . GLU A 1 10 ? -6.548 -6.523 -1.853 1.00 0.00 10 GLU A O 6
ATOM 2313 N N . LEU A 1 11 ? -4.833 -5.247 -1.145 1.00 0.00 11 LEU A N 6
ATOM 2314 C CA . LEU A 1 11 ? -3.786 -6.127 -1.627 1.00 0.00 11 LEU A CA 6
ATOM 2315 C C . LEU A 1 11 ? -3.568 -7.225 -0.583 1.00 0.00 11 LEU A C 6
ATOM 2316 O O . LEU A 1 11 ? -3.808 -8.409 -0.846 1.00 0.00 11 LEU A O 6
ATOM 2344 N N . THR A 1 13 ? -0.651 -8.393 2.341 1.00 0.00 13 THR A N 6
ATOM 2345 C CA . THR A 1 13 ? 0.685 -8.206 2.880 1.00 0.00 13 THR A CA 6
ATOM 2346 C C . THR A 1 13 ? 1.765 -8.375 1.796 1.00 0.00 13 THR A C 6
ATOM 2347 O O . THR A 1 13 ? 2.947 -8.080 2.016 1.00 0.00 13 THR A O 6
ATOM 2358 N N . ARG A 1 14 ? 1.347 -8.817 0.621 1.00 0.00 14 ARG A N 6
ATOM 2359 C CA . ARG A 1 14 ? 2.266 -9.104 -0.476 1.00 0.00 14 ARG A CA 6
ATOM 2360 C C . ARG A 1 14 ? 2.759 -7.806 -1.138 1.00 0.00 14 ARG A C 6
ATOM 2361 O O . ARG A 1 14 ? 2.128 -6.759 -0.987 1.00 0.00 14 ARG A O 6
ATOM 2546 N N . SER A 1 25 ? 1.735 7.087 2.134 1.00 0.00 25 SER A N 6
ATOM 2547 C CA . SER A 1 25 ? 1.139 8.202 1.435 1.00 0.00 25 SER A CA 6
ATOM 2548 C C . SER A 1 25 ? -0.089 8.744 2.194 1.00 0.00 25 SER A C 6
ATOM 2549 O O . SER A 1 25 ? -0.579 8.116 3.157 1.00 0.00 25 SER A O 6
ATOM 2557 N N . ASP A 1 26 ? -0.553 9.915 1.795 1.00 0.00 26 ASP A N 6
ATOM 2558 C CA . ASP A 1 26 ? -1.760 10.513 2.371 1.00 0.00 26 ASP A CA 6
ATOM 2559 C C . ASP A 1 26 ? -2.952 10.157 1.492 1.00 0.00 26 ASP A C 6
ATOM 2560 O O . ASP A 1 26 ? -4.098 10.203 1.933 1.00 0.00 26 ASP A O 6
ATOM 2569 N N . ASN A 1 1 ? -2.283 8.464 0.619 1.00 0.00 1 ASN A N 7
ATOM 2570 C CA . ASN A 1 1 ? -2.975 8.411 -0.667 1.00 0.00 1 ASN A CA 7
ATOM 2571 C C . ASN A 1 1 ? -4.139 7.429 -0.652 1.00 0.00 1 ASN A C 7
ATOM 2572 O O . ASN A 1 1 ? -3.969 6.270 -0.252 1.00 0.00 1 ASN A O 7
ATOM 2583 N N . PRO A 1 2 ? -5.330 7.879 -1.115 1.00 0.00 2 PRO A N 7
ATOM 2584 C CA . PRO A 1 2 ? -6.571 7.088 -1.107 1.00 0.00 2 PRO A CA 7
ATOM 2585 C C . PRO A 1 2 ? -6.426 5.698 -1.746 1.00 0.00 2 PRO A C 7
ATOM 2586 O O . PRO A 1 2 ? -6.780 4.687 -1.123 1.00 0.00 2 PRO A O 7
ATOM 2597 N N . GLU A 1 3 ? -5.878 5.651 -2.966 1.00 0.00 3 GLU A N 7
ATOM 2598 C CA . GLU A 1 3 ? -5.711 4.393 -3.689 1.00 0.00 3 GLU A CA 7
ATOM 2599 C C . GLU A 1 3 ? -4.816 3.449 -2.918 1.00 0.00 3 GLU A C 7
ATOM 2600 O O . GLU A 1 3 ? -5.141 2.280 -2.734 1.00 0.00 3 GLU A O 7
ATOM 2612 N N . LEU A 1 4 ? -3.714 3.984 -2.431 1.00 0.00 4 LEU A N 7
ATOM 2613 C CA . LEU A 1 4 ? -2.731 3.213 -1.705 1.00 0.00 4 LEU A CA 7
ATOM 2614 C C . LEU A 1 4 ? -3.310 2.603 -0.445 1.00 0.00 4 LEU A C 7
ATOM 2615 O O . LEU A 1 4 ? -3.335 1.389 -0.319 1.00 0.00 4 LEU A O 7
ATOM 2631 N N . GLN A 1 5 ? -3.859 3.442 0.432 1.00 0.00 5 GLN A N 7
ATOM 2632 C CA . GLN A 1 5 ? -4.353 2.991 1.747 1.00 0.00 5 GLN A CA 7
ATOM 2633 C C . GLN A 1 5 ? -5.401 1.890 1.640 1.00 0.00 5 GLN A C 7
ATOM 2634 O O . GLN A 1 5 ? -5.532 1.052 2.534 1.00 0.00 5 GLN A O 7
ATOM 2648 N N . ARG A 1 6 ? -6.148 1.896 0.574 1.00 0.00 6 ARG A N 7
ATOM 2649 C CA . ARG A 1 6 ? -7.139 0.873 0.364 1.00 0.00 6 ARG A CA 7
ATOM 2650 C C . ARG A 1 6 ? -6.525 -0.354 -0.264 1.00 0.00 6 ARG A C 7
ATOM 2651 O O . ARG A 1 6 ? -6.752 -1.472 0.195 1.00 0.00 6 ARG A O 7
ATOM 2672 N N . LYS A 1 7 ? -5.700 -0.147 -1.277 1.00 0.00 7 LYS A N 7
ATOM 2673 C CA . LYS A 1 7 ? -5.141 -1.249 -2.022 1.00 0.00 7 LYS A CA 7
ATOM 2674 C C . LYS A 1 7 ? -4.142 -2.051 -1.185 1.00 0.00 7 LYS A C 7
ATOM 2675 O O . LYS A 1 7 ? -3.980 -3.242 -1.399 1.00 0.00 7 LYS A O 7
ATOM 2694 N N . CYS A 1 8 ? -3.520 -1.409 -0.206 1.00 0.00 8 CYS A N 7
ATOM 2695 C CA . CYS A 1 8 ? -2.640 -2.108 0.730 1.00 0.00 8 CYS A CA 7
ATOM 2696 C C . CYS A 1 8 ? -3.428 -3.174 1.477 1.00 0.00 8 CYS A C 7
ATOM 2697 O O . CYS A 1 8 ? -3.062 -4.341 1.483 1.00 0.00 8 CYS A O 7
ATOM 2704 N N . LYS A 1 9 ? -4.565 -2.781 2.012 1.00 0.00 9 LYS A N 7
ATOM 2705 C CA . LYS A 1 9 ? -5.390 -3.678 2.794 1.00 0.00 9 LYS A CA 7
ATOM 2706 C C . LYS A 1 9 ? -6.165 -4.630 1.883 1.00 0.00 9 LYS A C 7
ATOM 2707 O O . LYS A 1 9 ? -6.594 -5.700 2.301 1.00 0.00 9 LYS A O 7
ATOM 2726 N N . GLU A 1 10 ? -6.316 -4.234 0.636 1.00 0.00 10 GLU A N 7
ATOM 2727 C CA . GLU A 1 10 ? -6.970 -5.035 -0.363 1.00 0.00 10 GLU A CA 7
ATOM 2728 C C . GLU A 1 10 ? -6.030 -6.174 -0.800 1.00 0.00 10 GLU A C 7
ATOM 2729 O O . GLU A 1 10 ? -6.469 -7.288 -1.087 1.00 0.00 10 GLU A O 7
ATOM 2741 N N . LEU A 1 11 ? -4.740 -5.887 -0.845 1.00 0.00 11 LEU A N 7
ATOM 2742 C CA . LEU A 1 11 ? -3.740 -6.875 -1.245 1.00 0.00 11 LEU A CA 7
ATOM 2743 C C . LEU A 1 11 ? -3.162 -7.600 -0.041 1.00 0.00 11 LEU A C 7
ATOM 2744 O O . LEU A 1 11 ? -2.450 -8.598 -0.181 1.00 0.00 11 LEU A O 7
ATOM 2772 N N . THR A 1 13 ? -0.629 -8.129 2.426 1.00 0.00 13 THR A N 7
ATOM 2773 C CA . THR A 1 13 ? 0.752 -7.797 2.612 1.00 0.00 13 THR A CA 7
ATOM 2774 C C . THR A 1 13 ? 1.451 -7.772 1.234 1.00 0.00 13 THR A C 7
ATOM 2775 O O . THR A 1 13 ? 2.618 -7.405 1.107 1.00 0.00 13 THR A O 7
ATOM 2786 N N . ARG A 1 14 ? 0.690 -8.105 0.196 1.00 0.00 14 ARG A N 7
ATOM 2787 C CA . ARG A 1 14 ? 1.231 -8.214 -1.148 1.00 0.00 14 ARG A CA 7
ATOM 2788 C C . ARG A 1 14 ? 1.457 -6.832 -1.757 1.00 0.00 14 ARG A C 7
ATOM 2789 O O . ARG A 1 14 ? 0.782 -5.870 -1.385 1.00 0.00 14 ARG A O 7
ATOM 2974 N N . SER A 1 25 ? 2.939 7.766 2.369 1.00 0.00 25 SER A N 7
ATOM 2975 C CA . SER A 1 25 ? 1.821 8.457 1.794 1.00 0.00 25 SER A CA 7
ATOM 2976 C C . SER A 1 25 ? 0.565 8.252 2.649 1.00 0.00 25 SER A C 7
ATOM 2977 O O . SER A 1 25 ? 0.576 7.478 3.615 1.00 0.00 25 SER A O 7
ATOM 2985 N N . ASP A 1 26 ? -0.491 8.967 2.293 1.00 0.00 26 ASP A N 7
ATOM 2986 C CA . ASP A 1 26 ? -1.822 8.831 2.911 1.00 0.00 26 ASP A CA 7
ATOM 2987 C C . ASP A 1 26 ? -2.836 8.749 1.778 1.00 0.00 26 ASP A C 7
ATOM 2988 O O . ASP A 1 26 ? -4.060 8.897 1.961 1.00 0.00 26 ASP A O 7
ATOM 2997 N N . ASN A 1 1 ? -2.479 8.815 1.188 1.00 0.00 1 ASN A N 8
ATOM 2998 C CA . ASN A 1 1 ? -3.408 8.709 0.062 1.00 0.00 1 ASN A CA 8
ATOM 2999 C C . ASN A 1 1 ? -4.338 7.504 0.193 1.00 0.00 1 ASN A C 8
ATOM 3000 O O . ASN A 1 1 ? -3.879 6.344 0.202 1.00 0.00 1 ASN A O 8
ATOM 3011 N N . PRO A 1 2 ? -5.663 7.761 0.256 1.00 0.00 2 PRO A N 8
ATOM 3012 C CA . PRO A 1 2 ? -6.680 6.731 0.504 1.00 0.00 2 PRO A CA 8
ATOM 3013 C C . PRO A 1 2 ? -6.656 5.574 -0.493 1.00 0.00 2 PRO A C 8
ATOM 3014 O O . PRO A 1 2 ? -6.678 4.425 -0.094 1.00 0.00 2 PRO A O 8
ATOM 3025 N N . GLU A 1 3 ? -6.552 5.868 -1.779 1.00 0.00 3 GLU A N 8
ATOM 3026 C CA . GLU A 1 3 ? -6.592 4.821 -2.784 1.00 0.00 3 GLU A CA 8
ATOM 3027 C C . GLU A 1 3 ? -5.273 4.073 -2.900 1.00 0.00 3 GLU A C 8
ATOM 3028 O O . GLU A 1 3 ? -5.204 2.985 -3.483 1.00 0.00 3 GLU A O 8
ATOM 3040 N N . LEU A 1 4 ? -4.231 4.643 -2.349 1.00 0.00 4 LEU A N 8
ATOM 3041 C CA . LEU A 1 4 ? -2.975 3.932 -2.238 1.00 0.00 4 LEU A CA 8
ATOM 3042 C C . LEU A 1 4 ? -3.109 2.915 -1.134 1.00 0.00 4 LEU A C 8
ATOM 3043 O O . LEU A 1 4 ? -2.812 1.737 -1.315 1.00 0.00 4 LEU A O 8
ATOM 3059 N N . GLN A 1 5 ? -3.646 3.370 -0.016 1.00 0.00 5 GLN A N 8
ATOM 3060 C CA . GLN A 1 5 ? -3.867 2.522 1.144 1.00 0.00 5 GLN A CA 8
ATOM 3061 C C . GLN A 1 5 ? -4.965 1.490 0.854 1.00 0.00 5 GLN A C 8
ATOM 3062 O O . GLN A 1 5 ? -4.980 0.407 1.438 1.00 0.00 5 GLN A O 8
ATOM 3076 N N . ARG A 1 6 ? -5.863 1.835 -0.063 1.00 0.00 6 ARG A N 8
ATOM 3077 C CA . ARG A 1 6 ? -6.939 0.962 -0.519 1.00 0.00 6 ARG A CA 8
ATOM 3078 C C . ARG A 1 6 ? -6.345 -0.288 -1.144 1.00 0.00 6 ARG A C 8
ATOM 3079 O O . ARG A 1 6 ? -6.786 -1.411 -0.879 1.00 0.00 6 ARG A O 8
ATOM 3100 N N . LYS A 1 7 ? -5.321 -0.088 -1.957 1.00 0.00 7 LYS A N 8
ATOM 3101 C CA . LYS A 1 7 ? -4.647 -1.185 -2.620 1.00 0.00 7 LYS A CA 8
ATOM 3102 C C . LYS A 1 7 ? -3.907 -2.031 -1.616 1.00 0.00 7 LYS A C 8
ATOM 3103 O O . LYS A 1 7 ? -3.802 -3.239 -1.773 1.00 0.00 7 LYS A O 8
ATOM 3122 N N . CYS A 1 8 ? -3.453 -1.404 -0.567 1.00 0.00 8 CYS A N 8
ATOM 3123 C CA . CYS A 1 8 ? -2.798 -2.103 0.512 1.00 0.00 8 CYS A CA 8
ATOM 3124 C C . CYS A 1 8 ? -3.812 -2.909 1.282 1.00 0.00 8 CYS A C 8
ATOM 3125 O O . CYS A 1 8 ? -3.510 -3.961 1.774 1.00 0.00 8 CYS A O 8
ATOM 3132 N N . LYS A 1 9 ? -5.029 -2.411 1.341 1.00 0.00 9 LYS A N 8
ATOM 3133 C CA . LYS A 1 9 ? -6.110 -3.090 2.010 1.00 0.00 9 LYS A CA 8
ATOM 3134 C C . LYS A 1 9 ? -6.505 -4.325 1.196 1.00 0.00 9 LYS A C 8
ATOM 3135 O O . LYS A 1 9 ? -6.855 -5.359 1.749 1.00 0.00 9 LYS A O 8
ATOM 3154 N N . GLU A 1 10 ? -6.428 -4.201 -0.125 1.00 0.00 10 GLU A N 8
ATOM 3155 C CA . GLU A 1 10 ? -6.695 -5.321 -1.022 1.00 0.00 10 GLU A CA 8
ATOM 3156 C C . GLU A 1 10 ? -5.558 -6.358 -0.935 1.00 0.00 10 GLU A C 8
ATOM 3157 O O . GLU A 1 10 ? -5.795 -7.567 -0.777 1.00 0.00 10 GLU A O 8
ATOM 3169 N N . LEU A 1 11 ? -4.334 -5.877 -0.998 1.00 0.00 11 LEU A N 8
ATOM 3170 C CA . LEU A 1 11 ? -3.157 -6.732 -0.971 1.00 0.00 11 LEU A CA 8
ATOM 3171 C C . LEU A 1 11 ? -2.881 -7.310 0.416 1.00 0.00 11 LEU A C 8
ATOM 3172 O O . LEU A 1 11 ? -2.369 -8.413 0.540 1.00 0.00 11 LEU A O 8
ATOM 3200 N N . THR A 1 13 ? -0.663 -7.683 3.106 1.00 0.00 13 THR A N 8
ATOM 3201 C CA . THR A 1 13 ? 0.747 -7.511 3.359 1.00 0.00 13 THR A CA 8
ATOM 3202 C C . THR A 1 13 ? 1.509 -7.938 2.084 1.00 0.00 13 THR A C 8
ATOM 3203 O O . THR A 1 13 ? 2.739 -7.925 2.013 1.00 0.00 13 THR A O 8
ATOM 3214 N N . ARG A 1 14 ? 0.736 -8.281 1.066 1.00 0.00 14 ARG A N 8
ATOM 3215 C CA . ARG A 1 14 ? 1.266 -8.756 -0.200 1.00 0.00 14 ARG A CA 8
ATOM 3216 C C . ARG A 1 14 ? 1.693 -7.552 -1.048 1.00 0.00 14 ARG A C 8
ATOM 3217 O O . ARG A 1 14 ? 1.152 -6.462 -0.872 1.00 0.00 14 ARG A O 8
ATOM 3402 N N . SER A 1 25 ? 2.717 7.697 2.374 1.00 0.00 25 SER A N 8
ATOM 3403 C CA . SER A 1 25 ? 1.664 8.450 1.749 1.00 0.00 25 SER A CA 8
ATOM 3404 C C . SER A 1 25 ? 0.362 8.155 2.484 1.00 0.00 25 SER A C 8
ATOM 3405 O O . SER A 1 25 ? 0.102 7.007 2.849 1.00 0.00 25 SER A O 8
ATOM 3413 N N . ASP A 1 26 ? -0.434 9.171 2.714 1.00 0.00 26 ASP A N 8
ATOM 3414 C CA . ASP A 1 26 ? -1.700 9.037 3.452 1.00 0.00 26 ASP A CA 8
ATOM 3415 C C . ASP A 1 26 ? -2.851 8.863 2.459 1.00 0.00 26 ASP A C 8
ATOM 3416 O O . ASP A 1 26 ? -4.016 8.739 2.829 1.00 0.00 26 ASP A O 8
ATOM 3425 N N . ASN A 1 1 ? -2.451 8.714 0.771 1.00 0.00 1 ASN A N 9
ATOM 3426 C CA . ASN A 1 1 ? -3.459 8.633 -0.253 1.00 0.00 1 ASN A CA 9
ATOM 3427 C C . ASN A 1 1 ? -4.434 7.529 0.060 1.00 0.00 1 ASN A C 9
ATOM 3428 O O . ASN A 1 1 ? -4.029 6.366 0.207 1.00 0.00 1 ASN A O 9
ATOM 3439 N N . PRO A 1 2 ? -5.742 7.857 0.156 1.00 0.00 2 PRO A N 9
ATOM 3440 C CA . PRO A 1 2 ? -6.805 6.869 0.420 1.00 0.00 2 PRO A CA 9
ATOM 3441 C C . PRO A 1 2 ? -6.822 5.768 -0.637 1.00 0.00 2 PRO A C 9
ATOM 3442 O O . PRO A 1 2 ? -7.226 4.640 -0.364 1.00 0.00 2 PRO A O 9
ATOM 3453 N N . GLU A 1 3 ? -6.364 6.123 -1.837 1.00 0.00 3 GLU A N 9
ATOM 3454 C CA . GLU A 1 3 ? -6.210 5.200 -2.951 1.00 0.00 3 GLU A CA 9
ATOM 3455 C C . GLU A 1 3 ? -5.346 4.024 -2.508 1.00 0.00 3 GLU A C 9
ATOM 3456 O O . GLU A 1 3 ? -5.768 2.868 -2.555 1.00 0.00 3 GLU A O 9
ATOM 3468 N N . LEU A 1 4 ? -4.170 4.347 -2.013 1.00 0.00 4 LEU A N 9
ATOM 3469 C CA . LEU A 1 4 ? -3.227 3.366 -1.545 1.00 0.00 4 LEU A CA 9
ATOM 3470 C C . LEU A 1 4 ? -3.761 2.671 -0.317 1.00 0.00 4 LEU A C 9
ATOM 3471 O O . LEU A 1 4 ? -3.651 1.469 -0.192 1.00 0.00 4 LEU A O 9
ATOM 3487 N N . GLN A 1 5 ? -4.388 3.435 0.559 1.00 0.00 5 GLN A N 9
ATOM 3488 C CA . GLN A 1 5 ? -4.938 2.899 1.798 1.00 0.00 5 GLN A CA 9
ATOM 3489 C C . GLN A 1 5 ? -5.981 1.807 1.538 1.00 0.00 5 GLN A C 9
ATOM 3490 O O . GLN A 1 5 ? -6.064 0.830 2.288 1.00 0.00 5 GLN A O 9
ATOM 3504 N N . ARG A 1 6 ? -6.764 1.964 0.485 1.00 0.00 6 ARG A N 9
ATOM 3505 C CA . ARG A 1 6 ? -7.699 0.925 0.094 1.00 0.00 6 ARG A CA 9
ATOM 3506 C C . ARG A 1 6 ? -6.965 -0.216 -0.605 1.00 0.00 6 ARG A C 9
ATOM 3507 O O . ARG A 1 6 ? -7.157 -1.387 -0.272 1.00 0.00 6 ARG A O 9
ATOM 3528 N N . LYS A 1 7 ? -6.114 0.129 -1.554 1.00 0.00 7 LYS A N 9
ATOM 3529 C CA . LYS A 1 7 ? -5.418 -0.868 -2.350 1.00 0.00 7 LYS A CA 9
ATOM 3530 C C . LYS A 1 7 ? -4.529 -1.764 -1.512 1.00 0.00 7 LYS A C 9
ATOM 3531 O O . LYS A 1 7 ? -4.532 -2.960 -1.701 1.00 0.00 7 LYS A O 9
ATOM 3550 N N . CYS A 1 8 ? -3.826 -1.195 -0.555 1.00 0.00 8 CYS A N 9
ATOM 3551 C CA . CYS A 1 8 ? -2.987 -1.965 0.354 1.00 0.00 8 CYS A CA 9
ATOM 3552 C C . CYS A 1 8 ? -3.845 -2.867 1.244 1.00 0.00 8 CYS A C 9
ATOM 3553 O O . CYS A 1 8 ? -3.433 -3.966 1.622 1.00 0.00 8 CYS A O 9
ATOM 3560 N N . LYS A 1 9 ? -5.056 -2.420 1.529 1.00 0.00 9 LYS A N 9
ATOM 3561 C CA . LYS A 1 9 ? -5.991 -3.175 2.332 1.00 0.00 9 LYS A CA 9
ATOM 3562 C C . LYS A 1 9 ? -6.444 -4.412 1.558 1.00 0.00 9 LYS A C 9
ATOM 3563 O O . LYS A 1 9 ? -6.506 -5.505 2.103 1.00 0.00 9 LYS A O 9
ATOM 3582 N N . GLU A 1 10 ? -6.718 -4.234 0.283 1.00 0.00 10 GLU A N 9
ATOM 3583 C CA . GLU A 1 10 ? -7.135 -5.341 -0.568 1.00 0.00 10 GLU A CA 9
ATOM 3584 C C . GLU A 1 10 ? -5.929 -6.222 -0.939 1.00 0.00 10 GLU A C 9
ATOM 3585 O O . GLU A 1 10 ? -6.048 -7.450 -1.068 1.00 0.00 10 GLU A O 9
ATOM 3597 N N . LEU A 1 11 ? -4.780 -5.591 -1.081 1.00 0.00 11 LEU A N 9
ATOM 3598 C CA . LEU A 1 11 ? -3.541 -6.264 -1.429 1.00 0.00 11 LEU A CA 9
ATOM 3599 C C . LEU A 1 11 ? -3.022 -7.102 -0.265 1.00 0.00 11 LEU A C 9
ATOM 3600 O O . LEU A 1 11 ? -2.316 -8.082 -0.469 1.00 0.00 11 LEU A O 9
ATOM 3628 N N . THR A 1 13 ? -0.718 -8.018 2.771 1.00 0.00 13 THR A N 9
ATOM 3629 C CA . THR A 1 13 ? 0.626 -7.720 3.171 1.00 0.00 13 THR A CA 9
ATOM 3630 C C . THR A 1 13 ? 1.555 -8.157 2.025 1.00 0.00 13 THR A C 9
ATOM 3631 O O . THR A 1 13 ? 2.782 -8.221 2.149 1.00 0.00 13 THR A O 9
ATOM 3642 N N . ARG A 1 14 ? 0.926 -8.392 0.890 1.00 0.00 14 ARG A N 9
ATOM 3643 C CA . ARG A 1 14 ? 1.590 -8.804 -0.320 1.00 0.00 14 ARG A CA 9
ATOM 3644 C C . ARG A 1 14 ? 2.105 -7.561 -1.027 1.00 0.00 14 ARG A C 9
ATOM 3645 O O . ARG A 1 14 ? 1.613 -6.464 -0.761 1.00 0.00 14 ARG A O 9
ATOM 3830 N N . SER A 1 25 ? 2.647 7.449 1.973 1.00 0.00 25 SER A N 9
ATOM 3831 C CA . SER A 1 25 ? 1.823 8.380 1.261 1.00 0.00 25 SER A CA 9
ATOM 3832 C C . SER A 1 25 ? 0.423 8.311 1.869 1.00 0.00 25 SER A C 9
ATOM 3833 O O . SER A 1 25 ? -0.085 7.224 2.130 1.00 0.00 25 SER A O 9
ATOM 3841 N N . ASP A 1 26 ? -0.195 9.444 2.080 1.00 0.00 26 ASP A N 9
ATOM 3842 C CA . ASP A 1 26 ? -1.472 9.509 2.803 1.00 0.00 26 ASP A CA 9
ATOM 3843 C C . ASP A 1 26 ? -2.632 9.434 1.839 1.00 0.00 26 ASP A C 9
ATOM 3844 O O . ASP A 1 26 ? -3.707 9.981 2.100 1.00 0.00 26 ASP A O 9
ATOM 3853 N N . ASN A 1 1 ? -2.626 8.390 0.834 1.00 0.00 1 ASN A N 10
ATOM 3854 C CA . ASN A 1 1 ? -3.624 8.618 -0.163 1.00 0.00 1 ASN A CA 10
ATOM 3855 C C . ASN A 1 1 ? -4.641 7.526 0.001 1.00 0.00 1 ASN A C 10
ATOM 3856 O O . ASN A 1 1 ? -4.257 6.356 0.104 1.00 0.00 1 ASN A O 10
ATOM 3867 N N . PRO A 1 2 ? -5.934 7.874 0.080 1.00 0.00 2 PRO A N 10
ATOM 3868 C CA . PRO A 1 2 ? -7.033 6.903 0.245 1.00 0.00 2 PRO A CA 10
ATOM 3869 C C . PRO A 1 2 ? -6.924 5.681 -0.684 1.00 0.00 2 PRO A C 10
ATOM 3870 O O . PRO A 1 2 ? -7.054 4.540 -0.236 1.00 0.00 2 PRO A O 10
ATOM 3881 N N . GLU A 1 3 ? -6.649 5.926 -1.959 1.00 0.00 3 GLU A N 10
ATOM 3882 C CA . GLU A 1 3 ? -6.529 4.862 -2.952 1.00 0.00 3 GLU A CA 10
ATOM 3883 C C . GLU A 1 3 ? -5.382 3.903 -2.587 1.00 0.00 3 GLU A C 10
ATOM 3884 O O . GLU A 1 3 ? -5.529 2.686 -2.685 1.00 0.00 3 GLU A O 10
ATOM 3896 N N . LEU A 1 4 ? -4.258 4.457 -2.142 1.00 0.00 4 LEU A N 10
ATOM 3897 C CA . LEU A 1 4 ? -3.113 3.656 -1.756 1.00 0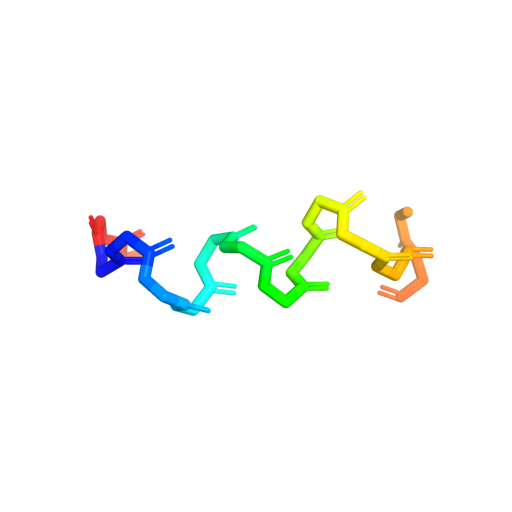.00 4 LEU A CA 10
ATOM 3898 C C . LEU A 1 4 ? -3.406 2.858 -0.507 1.00 0.00 4 LEU A C 10
ATOM 3899 O O . LEU A 1 4 ? -3.038 1.695 -0.415 1.00 0.00 4 LEU A O 10
ATOM 3915 N N . GLN A 1 5 ? -4.107 3.464 0.433 1.00 0.00 5 GLN A N 10
ATOM 3916 C CA . GLN A 1 5 ? -4.465 2.771 1.660 1.00 0.00 5 GLN A CA 10
ATOM 3917 C C . GLN A 1 5 ? -5.431 1.626 1.345 1.00 0.00 5 GLN A C 10
ATOM 3918 O O . GLN A 1 5 ? -5.338 0.544 1.919 1.00 0.00 5 GLN A O 10
ATOM 3932 N N . ARG A 1 6 ? -6.319 1.861 0.385 1.00 0.00 6 ARG A N 10
ATOM 3933 C CA . ARG A 1 6 ? -7.212 0.824 -0.108 1.00 0.00 6 ARG A CA 10
ATOM 3934 C C . ARG A 1 6 ? -6.406 -0.277 -0.803 1.00 0.00 6 ARG A C 10
ATOM 3935 O O . ARG A 1 6 ? -6.676 -1.454 -0.626 1.00 0.00 6 ARG A O 10
ATOM 3956 N N . LYS A 1 7 ? -5.410 0.133 -1.579 1.00 0.00 7 LYS A N 10
ATOM 3957 C CA . LYS A 1 7 ? -4.536 -0.783 -2.312 1.00 0.00 7 LYS A CA 10
ATOM 3958 C C . LYS A 1 7 ? -3.902 -1.765 -1.341 1.00 0.00 7 LYS A C 10
ATOM 3959 O O . LYS A 1 7 ? -3.947 -2.974 -1.534 1.00 0.00 7 LYS A O 10
ATOM 3978 N N . CYS A 1 8 ? -3.370 -1.233 -0.283 1.00 0.00 8 CYS A N 10
ATOM 3979 C CA . CYS A 1 8 ? -2.726 -2.018 0.734 1.00 0.00 8 CYS A CA 10
ATOM 3980 C C . CYS A 1 8 ? -3.723 -2.862 1.506 1.00 0.00 8 CYS A C 10
ATOM 3981 O O . CYS A 1 8 ? -3.410 -3.958 1.933 1.00 0.00 8 CYS A O 10
ATOM 3988 N N . LYS A 1 9 ? -4.928 -2.374 1.638 1.00 0.00 9 LYS A N 10
ATOM 3989 C CA . LYS A 1 9 ? -5.969 -3.109 2.314 1.00 0.00 9 LYS A CA 10
ATOM 3990 C C . LYS A 1 9 ? -6.426 -4.296 1.450 1.00 0.00 9 LYS A C 10
ATOM 3991 O O . LYS A 1 9 ? -6.708 -5.376 1.961 1.00 0.00 9 LYS A O 10
ATOM 4010 N N . GLU A 1 10 ? -6.473 -4.095 0.148 1.00 0.00 10 GLU A N 10
ATOM 4011 C CA . GLU A 1 10 ? -6.869 -5.152 -0.763 1.00 0.00 10 GLU A CA 10
ATOM 4012 C C . GLU A 1 10 ? -5.747 -6.168 -0.980 1.00 0.00 10 GLU A C 10
ATOM 4013 O O . GLU A 1 10 ? -6.001 -7.371 -1.085 1.00 0.00 10 GLU A O 10
ATOM 4025 N N . LEU A 1 11 ? -4.516 -5.689 -1.037 1.00 0.00 11 LEU A N 10
ATOM 4026 C CA . LEU A 1 11 ? -3.343 -6.562 -1.200 1.00 0.00 11 LEU A CA 10
ATOM 4027 C C . LEU A 1 11 ? -2.973 -7.241 0.104 1.00 0.00 11 LEU A C 10
ATOM 4028 O O . LEU A 1 11 ? -2.302 -8.281 0.112 1.00 0.00 11 LEU A O 10
ATOM 4056 N N . THR A 1 13 ? -0.790 -7.639 2.774 1.00 0.00 13 THR A N 10
ATOM 4057 C CA . THR A 1 13 ? 0.590 -7.336 3.024 1.00 0.00 13 THR A CA 10
ATOM 4058 C C . THR A 1 13 ? 1.408 -7.634 1.734 1.00 0.00 13 THR A C 10
ATOM 4059 O O . THR A 1 13 ? 2.608 -7.352 1.641 1.00 0.00 13 THR A O 10
ATOM 4070 N N . ARG A 1 14 ? 0.716 -8.160 0.717 1.00 0.00 14 ARG A N 10
ATOM 4071 C CA . ARG A 1 14 ? 1.337 -8.513 -0.569 1.00 0.00 14 ARG A CA 10
ATOM 4072 C C . ARG A 1 14 ? 1.808 -7.253 -1.307 1.00 0.00 14 ARG A C 10
ATOM 4073 O O . ARG A 1 14 ? 1.221 -6.188 -1.145 1.00 0.00 14 ARG A O 10
ATOM 4258 N N . SER A 1 25 ? 2.671 7.427 1.915 1.00 0.00 25 SER A N 10
ATOM 4259 C CA . SER A 1 25 ? 2.002 8.429 1.193 1.00 0.00 25 SER A CA 10
ATOM 4260 C C . SER A 1 25 ? 0.527 8.163 1.451 1.00 0.00 25 SER A C 10
ATOM 4261 O O . SER A 1 25 ? -0.068 7.253 0.855 1.00 0.00 25 SER A O 10
ATOM 4269 N N . ASP A 1 26 ? -0.031 8.877 2.397 1.00 0.00 26 ASP A N 10
ATOM 4270 C CA . ASP A 1 26 ? -1.394 8.644 2.820 1.00 0.00 26 ASP A CA 10
ATOM 4271 C C . ASP A 1 26 ? -2.413 9.180 1.842 1.00 0.00 26 ASP A C 10
ATOM 4272 O O . ASP A 1 26 ? -2.909 10.302 1.945 1.00 0.00 26 ASP A O 10
ATOM 4281 N N . ASN A 1 1 ? -2.732 8.554 1.488 1.00 0.00 1 ASN A N 11
ATOM 4282 C CA . ASN A 1 1 ? -3.690 8.669 0.413 1.00 0.00 1 ASN A CA 11
ATOM 4283 C C . ASN A 1 1 ? -4.682 7.524 0.497 1.00 0.00 1 ASN A C 11
ATOM 4284 O O . ASN A 1 1 ? -4.269 6.362 0.576 1.00 0.00 1 ASN A O 11
ATOM 4295 N N . PRO A 1 2 ? -5.997 7.823 0.465 1.00 0.00 2 PRO A N 11
ATOM 4296 C CA . PRO A 1 2 ? -7.064 6.807 0.586 1.00 0.00 2 PRO A CA 11
ATOM 4297 C C . PRO A 1 2 ? -6.974 5.698 -0.475 1.00 0.00 2 PRO A C 11
ATOM 4298 O O . PRO A 1 2 ? -7.174 4.522 -0.174 1.00 0.00 2 PRO A O 11
ATOM 4309 N N . GLU A 1 3 ? -6.631 6.067 -1.698 1.00 0.00 3 GLU A N 11
ATOM 4310 C CA . GLU A 1 3 ? -6.550 5.110 -2.791 1.00 0.00 3 GLU A CA 11
ATOM 4311 C C . GLU A 1 3 ? -5.377 4.162 -2.602 1.00 0.00 3 GLU A C 11
ATOM 4312 O O . GLU A 1 3 ? -5.507 2.947 -2.811 1.00 0.00 3 GLU A O 11
ATOM 4324 N N . LEU A 1 4 ? -4.247 4.699 -2.192 1.00 0.00 4 LEU A N 11
ATOM 4325 C CA . LEU A 1 4 ? -3.076 3.883 -1.910 1.00 0.00 4 LEU A CA 11
ATOM 4326 C C . LEU A 1 4 ? -3.332 2.976 -0.708 1.00 0.00 4 LEU A C 11
ATOM 4327 O O . LEU A 1 4 ? -2.943 1.813 -0.700 1.00 0.00 4 LEU A O 11
ATOM 4343 N N . GLN A 1 5 ? -4.029 3.501 0.274 1.00 0.00 5 GLN A N 11
ATOM 4344 C CA . GLN A 1 5 ? -4.379 2.735 1.451 1.00 0.00 5 GLN A CA 11
ATOM 4345 C C . GLN A 1 5 ? -5.338 1.594 1.138 1.00 0.00 5 GLN A C 11
ATOM 4346 O O . GLN A 1 5 ? -5.140 0.467 1.610 1.00 0.00 5 GLN A O 11
ATOM 4360 N N . ARG A 1 6 ? -6.354 1.857 0.320 1.00 0.00 6 ARG A N 11
ATOM 4361 C CA . ARG A 1 6 ? -7.312 0.813 -0.038 1.00 0.00 6 ARG A CA 11
ATOM 4362 C C . ARG A 1 6 ? -6.646 -0.249 -0.910 1.00 0.00 6 ARG A C 11
ATOM 4363 O O . ARG A 1 6 ? -7.039 -1.408 -0.881 1.00 0.00 6 ARG A O 11
ATOM 4384 N N . LYS A 1 7 ? -5.621 0.164 -1.673 1.00 0.00 7 LYS A N 11
ATOM 4385 C CA . LYS A 1 7 ? -4.803 -0.759 -2.456 1.00 0.00 7 LYS A CA 11
ATOM 4386 C C . LYS A 1 7 ? -4.216 -1.796 -1.526 1.00 0.00 7 LYS A C 11
ATOM 4387 O O . LYS A 1 7 ? -4.328 -2.989 -1.759 1.00 0.00 7 LYS A O 11
ATOM 4406 N N . CYS A 1 8 ? -3.653 -1.330 -0.455 1.00 0.00 8 CYS A N 11
ATOM 4407 C CA . CYS A 1 8 ? -3.021 -2.188 0.501 1.00 0.00 8 CYS A CA 11
ATOM 4408 C C . CYS A 1 8 ? -4.023 -2.981 1.314 1.00 0.00 8 CYS A C 11
ATOM 4409 O O . CYS A 1 8 ? -3.754 -4.091 1.682 1.00 0.00 8 CYS A O 11
ATOM 4416 N N . LYS A 1 9 ? -5.196 -2.433 1.549 1.00 0.00 9 LYS A N 11
ATOM 4417 C CA . LYS A 1 9 ? -6.229 -3.186 2.255 1.00 0.00 9 LYS A CA 11
ATOM 4418 C C . LYS A 1 9 ? -6.827 -4.272 1.354 1.00 0.00 9 LYS A C 11
ATOM 4419 O O . LYS A 1 9 ? -7.363 -5.272 1.836 1.00 0.00 9 LYS A O 11
ATOM 4438 N N . GLU A 1 10 ? -6.726 -4.064 0.059 1.00 0.00 10 GLU A N 11
ATOM 4439 C CA . GLU A 1 10 ? -7.183 -5.016 -0.919 1.00 0.00 10 GLU A CA 11
ATOM 4440 C C . GLU A 1 10 ? -6.110 -6.095 -1.128 1.00 0.00 10 GLU A C 11
ATOM 4441 O O . GLU A 1 10 ? -6.392 -7.297 -1.091 1.00 0.00 10 GLU A O 11
ATOM 4453 N N . LEU A 1 11 ? -4.889 -5.642 -1.343 1.00 0.00 11 LEU A N 11
ATOM 4454 C CA . LEU A 1 11 ? -3.752 -6.500 -1.634 1.00 0.00 11 LEU A CA 11
ATOM 4455 C C . LEU A 1 11 ? -3.321 -7.291 -0.392 1.00 0.00 11 LEU A C 11
ATOM 4456 O O . LEU A 1 11 ? -2.968 -8.480 -0.477 1.00 0.00 11 LEU A O 11
ATOM 4484 N N . THR A 1 13 ? -0.829 -7.528 3.008 1.00 0.00 13 THR A N 11
ATOM 4485 C CA . THR A 1 13 ? 0.522 -7.139 3.389 1.00 0.00 13 THR A CA 11
ATOM 4486 C C . THR A 1 13 ? 1.474 -7.563 2.278 1.00 0.00 13 THR A C 11
ATOM 4487 O O . THR A 1 13 ? 2.696 -7.407 2.361 1.00 0.00 13 THR A O 11
ATOM 4498 N N . ARG A 1 14 ? 0.879 -8.086 1.225 1.00 0.00 14 ARG A N 11
ATOM 4499 C CA . ARG A 1 14 ? 1.596 -8.651 0.114 1.00 0.00 14 ARG A CA 11
ATOM 4500 C C . ARG A 1 14 ? 2.283 -7.545 -0.681 1.00 0.00 14 ARG A C 11
ATOM 4501 O O . ARG A 1 14 ? 1.784 -6.426 -0.730 1.00 0.00 14 ARG A O 11
ATOM 4686 N N . SER A 1 25 ? 2.700 7.210 2.205 1.00 0.00 25 SER A N 11
ATOM 4687 C CA . SER A 1 25 ? 1.851 8.242 1.649 1.00 0.00 25 SER A CA 11
ATOM 4688 C C . SER A 1 25 ? 0.447 8.146 2.229 1.00 0.00 25 SER A C 11
ATOM 4689 O O . SER A 1 25 ? -0.170 7.070 2.230 1.00 0.00 25 SER A O 11
ATOM 4697 N N . ASP A 1 26 ? -0.047 9.249 2.736 1.00 0.00 26 ASP A N 11
ATOM 4698 C CA . ASP A 1 26 ? -1.383 9.303 3.301 1.00 0.00 26 ASP A CA 11
ATOM 4699 C C . ASP A 1 26 ? -2.386 9.578 2.214 1.00 0.00 26 ASP A C 11
ATOM 4700 O O . ASP A 1 26 ? -2.797 10.729 1.996 1.00 0.00 26 ASP A O 11
ATOM 4709 N N . ASN A 1 1 ? -2.861 8.781 1.640 1.00 0.00 1 ASN A N 12
ATOM 4710 C CA . ASN A 1 1 ? -3.938 9.088 0.716 1.00 0.00 1 ASN A CA 12
ATOM 4711 C C . ASN A 1 1 ? -4.806 7.856 0.536 1.00 0.00 1 ASN A C 12
ATOM 4712 O O . ASN A 1 1 ? -4.269 6.754 0.332 1.00 0.00 1 ASN A O 12
ATOM 4723 N N . PRO A 1 2 ? -6.150 8.011 0.630 1.00 0.00 2 PRO A N 12
ATOM 4724 C CA . PRO A 1 2 ? -7.123 6.907 0.487 1.00 0.00 2 PRO A CA 12
ATOM 4725 C C . PRO A 1 2 ? -6.823 5.979 -0.694 1.00 0.00 2 PRO A C 12
ATOM 4726 O O . PRO A 1 2 ? -6.892 4.763 -0.556 1.00 0.00 2 PRO A O 12
ATOM 4737 N N . GLU A 1 3 ? -6.450 6.570 -1.831 1.00 0.00 3 GLU A N 12
ATOM 4738 C CA . GLU A 1 3 ? -6.114 5.833 -3.054 1.00 0.00 3 GLU A CA 12
ATOM 4739 C C . GLU A 1 3 ? -5.057 4.749 -2.765 1.00 0.00 3 GLU A C 12
ATOM 4740 O O . GLU A 1 3 ? -5.224 3.577 -3.126 1.00 0.00 3 GLU A O 12
ATOM 4752 N N . LEU A 1 4 ? -4.010 5.134 -2.068 1.00 0.00 4 LEU A N 12
ATOM 4753 C CA . LEU A 1 4 ? -2.934 4.228 -1.755 1.00 0.00 4 LEU A CA 12
ATOM 4754 C C . LEU A 1 4 ? -3.305 3.308 -0.627 1.00 0.00 4 LEU A C 12
ATOM 4755 O O . LEU A 1 4 ? -3.049 2.112 -0.690 1.00 0.00 4 LEU A O 12
ATOM 4771 N N . GLN A 1 5 ? -3.965 3.847 0.372 1.00 0.00 5 GLN A N 12
ATOM 4772 C CA . GLN A 1 5 ? -4.362 3.065 1.529 1.00 0.00 5 GLN A CA 12
ATOM 4773 C C . GLN A 1 5 ? -5.374 1.981 1.164 1.00 0.00 5 GLN A C 12
ATOM 4774 O O . GLN A 1 5 ? -5.491 0.962 1.855 1.00 0.00 5 GLN A O 12
ATOM 4788 N N . ARG A 1 6 ? -6.116 2.203 0.088 1.00 0.00 6 ARG A N 12
ATOM 4789 C CA . ARG A 1 6 ? -6.970 1.172 -0.461 1.00 0.00 6 ARG A CA 12
ATOM 4790 C C . ARG A 1 6 ? -6.110 0.042 -0.951 1.00 0.00 6 ARG A C 12
ATOM 4791 O O . ARG A 1 6 ? -6.263 -1.077 -0.519 1.00 0.00 6 ARG A O 12
ATOM 4812 N N . LYS A 1 7 ? -5.159 0.389 -1.817 1.00 0.00 7 LYS A N 12
ATOM 4813 C CA . LYS A 1 7 ? -4.284 -0.566 -2.490 1.00 0.00 7 LYS A CA 12
ATOM 4814 C C . LYS A 1 7 ? -3.601 -1.482 -1.484 1.00 0.00 7 LYS A C 12
ATOM 4815 O O . LYS A 1 7 ? -3.610 -2.711 -1.644 1.00 0.00 7 LYS A O 12
ATOM 4834 N N . CYS A 1 8 ? -3.060 -0.876 -0.441 1.00 0.00 8 CYS A N 12
ATOM 4835 C CA . CYS A 1 8 ? -2.362 -1.595 0.614 1.00 0.00 8 CYS A CA 12
ATOM 4836 C C . CYS A 1 8 ? -3.271 -2.643 1.245 1.00 0.00 8 CYS A C 12
ATOM 4837 O O . CYS A 1 8 ? -2.960 -3.829 1.244 1.00 0.00 8 CYS A O 12
ATOM 4844 N N . LYS A 1 9 ? -4.433 -2.199 1.693 1.00 0.00 9 LYS A N 12
ATOM 4845 C CA . LYS A 1 9 ? -5.346 -3.037 2.446 1.00 0.00 9 LYS A CA 12
ATOM 4846 C C . LYS A 1 9 ? -6.047 -4.038 1.526 1.00 0.00 9 LYS A C 12
ATOM 4847 O O . LYS A 1 9 ? -6.509 -5.085 1.962 1.00 0.00 9 LYS A O 12
ATOM 4866 N N . GLU A 1 10 ? -6.109 -3.703 0.264 1.00 0.00 10 GLU A N 12
ATOM 4867 C CA . GLU A 1 10 ? -6.707 -4.537 -0.748 1.00 0.00 10 GLU A CA 12
ATOM 4868 C C . GLU A 1 10 ? -5.785 -5.718 -1.068 1.00 0.00 10 GLU A C 12
ATOM 4869 O O . GLU A 1 10 ? -6.246 -6.850 -1.254 1.00 0.00 10 GLU A O 12
ATOM 4881 N N . LEU A 1 11 ? -4.492 -5.456 -1.114 1.00 0.00 11 LEU A N 12
ATOM 4882 C CA . LEU A 1 11 ? -3.509 -6.507 -1.354 1.00 0.00 11 LEU A CA 12
ATOM 4883 C C . LEU A 1 11 ? -3.266 -7.289 -0.087 1.00 0.00 11 LEU A C 12
ATOM 4884 O O . LEU A 1 11 ? -3.127 -8.521 -0.102 1.00 0.00 11 LEU A O 12
ATOM 4912 N N . THR A 1 13 ? -0.770 -7.651 2.930 1.00 0.00 13 THR A N 12
ATOM 4913 C CA . THR A 1 13 ? 0.571 -7.381 3.357 1.00 0.00 13 THR A CA 12
ATOM 4914 C C . THR A 1 13 ? 1.537 -7.840 2.260 1.00 0.00 13 THR A C 12
ATOM 4915 O O . THR A 1 13 ? 2.758 -7.892 2.439 1.00 0.00 13 THR A O 12
ATOM 4926 N N . ARG A 1 14 ? 0.955 -8.109 1.101 1.00 0.00 14 ARG A N 12
ATOM 4927 C CA . ARG A 1 14 ? 1.656 -8.639 -0.053 1.00 0.00 14 ARG A CA 12
ATOM 4928 C C . ARG A 1 14 ? 2.376 -7.536 -0.821 1.00 0.00 14 ARG A C 12
ATOM 4929 O O . ARG A 1 14 ? 1.900 -6.400 -0.866 1.00 0.00 14 ARG A O 12
ATOM 5114 N N . SER A 1 25 ? 2.237 7.051 1.950 1.00 0.00 25 SER A N 12
ATOM 5115 C CA . SER A 1 25 ? 1.234 7.915 1.393 1.00 0.00 25 SER A CA 12
ATOM 5116 C C . SER A 1 25 ? -0.110 7.565 2.036 1.00 0.00 25 SER A C 12
ATOM 5117 O O . SER A 1 25 ? -0.709 6.538 1.731 1.00 0.00 25 SER A O 12
ATOM 5125 N N . ASP A 1 26 ? -0.565 8.409 2.946 1.00 0.00 26 ASP A N 12
ATOM 5126 C CA . ASP A 1 26 ? -1.810 8.183 3.719 1.00 0.00 26 ASP A CA 12
ATOM 5127 C C . ASP A 1 26 ? -3.060 8.489 2.900 1.00 0.00 26 ASP A C 12
ATOM 5128 O O . ASP A 1 26 ? -4.181 8.440 3.418 1.00 0.00 26 ASP A O 12
ATOM 5137 N N . ASN A 1 1 ? -2.392 8.171 0.875 1.00 0.00 1 ASN A N 13
ATOM 5138 C CA . ASN A 1 1 ? -3.240 8.225 -0.281 1.00 0.00 1 ASN A CA 13
ATOM 5139 C C . ASN A 1 1 ? -4.270 7.145 -0.150 1.00 0.00 1 ASN A C 13
ATOM 5140 O O . ASN A 1 1 ? -3.916 5.964 -0.211 1.00 0.00 1 ASN A O 13
ATOM 5151 N N . PRO A 1 2 ? -5.559 7.503 0.042 1.00 0.00 2 PRO A N 13
ATOM 5152 C CA . PRO A 1 2 ? -6.665 6.528 0.161 1.00 0.00 2 PRO A CA 13
ATOM 5153 C C . PRO A 1 2 ? -6.676 5.509 -0.989 1.00 0.00 2 PRO A C 13
ATOM 5154 O O . PRO A 1 2 ? -7.107 4.377 -0.816 1.00 0.00 2 PRO A O 13
ATOM 5165 N N . GLU A 1 3 ? -6.188 5.933 -2.152 1.00 0.00 3 GLU A N 13
ATOM 5166 C CA . GLU A 1 3 ? -6.050 5.071 -3.330 1.00 0.00 3 GLU A CA 13
ATOM 5167 C C . GLU A 1 3 ? -5.140 3.884 -2.995 1.00 0.00 3 GLU A C 13
ATOM 5168 O O . GLU A 1 3 ? -5.530 2.720 -3.109 1.00 0.00 3 GLU A O 13
ATOM 5180 N N . LEU A 1 4 ? -3.947 4.208 -2.532 1.00 0.00 4 LEU A N 13
ATOM 5181 C CA . LEU A 1 4 ? -2.946 3.224 -2.177 1.00 0.00 4 LEU A CA 13
ATOM 5182 C C . LEU A 1 4 ? -3.364 2.439 -0.970 1.00 0.00 4 LEU A C 13
ATOM 5183 O O . LEU A 1 4 ? -3.274 1.229 -0.965 1.00 0.00 4 LEU A O 13
ATOM 5199 N N . GLN A 1 5 ? -3.855 3.131 0.035 1.00 0.00 5 GLN A N 13
ATOM 5200 C CA . GLN A 1 5 ? -4.231 2.505 1.291 1.00 0.00 5 GLN A CA 13
ATOM 5201 C C . GLN A 1 5 ? -5.370 1.508 1.104 1.00 0.00 5 GLN A C 13
ATOM 5202 O O . GLN A 1 5 ? -5.382 0.450 1.743 1.00 0.00 5 GLN A O 13
ATOM 5216 N N . ARG A 1 6 ? -6.307 1.822 0.202 1.00 0.00 6 ARG A N 13
ATOM 5217 C CA . ARG A 1 6 ? -7.363 0.884 -0.129 1.00 0.00 6 ARG A CA 13
ATOM 5218 C C . ARG A 1 6 ? -6.754 -0.351 -0.770 1.00 0.00 6 ARG A C 13
ATOM 5219 O O . ARG A 1 6 ? -7.099 -1.474 -0.398 1.00 0.00 6 ARG A O 13
ATOM 5240 N N . LYS A 1 7 ? -5.827 -0.133 -1.708 1.00 0.00 7 LYS A N 13
ATOM 5241 C CA . LYS A 1 7 ? -5.133 -1.222 -2.368 1.00 0.00 7 LYS A CA 13
ATOM 5242 C C . LYS A 1 7 ? -4.414 -2.076 -1.335 1.00 0.00 7 LYS A C 13
ATOM 5243 O O . LYS A 1 7 ? -4.625 -3.260 -1.279 1.00 0.00 7 LYS A O 13
ATOM 5262 N N . CYS A 1 8 ? -3.616 -1.434 -0.501 1.00 0.00 8 CYS A N 13
ATOM 5263 C CA . CYS A 1 8 ? -2.831 -2.102 0.533 1.00 0.00 8 CYS A CA 13
ATOM 5264 C C . CYS A 1 8 ? -3.701 -2.960 1.446 1.00 0.00 8 CYS A C 13
ATOM 5265 O O . CYS A 1 8 ? -3.443 -4.143 1.618 1.00 0.00 8 CYS A O 13
ATOM 5272 N N . LYS A 1 9 ? -4.753 -2.371 1.969 1.00 0.00 9 LYS A N 13
ATOM 5273 C CA . LYS A 1 9 ? -5.623 -3.043 2.912 1.00 0.00 9 LYS A CA 13
ATOM 5274 C C . LYS A 1 9 ? -6.433 -4.173 2.250 1.00 0.00 9 LYS A C 13
ATOM 5275 O O . LYS A 1 9 ? -6.707 -5.195 2.875 1.00 0.00 9 LYS A O 13
ATOM 5294 N N . GLU A 1 10 ? -6.793 -3.992 1.001 1.00 0.00 10 GLU A N 13
ATOM 5295 C CA . GLU A 1 10 ? -7.574 -4.983 0.287 1.00 0.00 10 GLU A CA 13
ATOM 5296 C C . GLU A 1 10 ? -6.689 -6.106 -0.277 1.00 0.00 10 GLU A C 13
ATOM 5297 O O . GLU A 1 10 ? -7.070 -7.287 -0.260 1.00 0.00 10 GLU A O 13
ATOM 5309 N N . LEU A 1 11 ? -5.519 -5.738 -0.748 1.00 0.00 11 LEU A N 13
ATOM 5310 C CA . LEU A 1 11 ? -4.571 -6.677 -1.311 1.00 0.00 11 LEU A CA 13
ATOM 5311 C C . LEU A 1 11 ? -3.985 -7.535 -0.204 1.00 0.00 11 LEU A C 13
ATOM 5312 O O . LEU A 1 11 ? -3.985 -8.771 -0.285 1.00 0.00 11 LEU A O 13
ATOM 5340 N N . THR A 1 13 ? -0.693 -8.216 2.296 1.00 0.00 13 THR A N 13
ATOM 5341 C CA . THR A 1 13 ? 0.714 -7.999 2.539 1.00 0.00 13 THR A CA 13
ATOM 5342 C C . THR A 1 13 ? 1.527 -8.126 1.222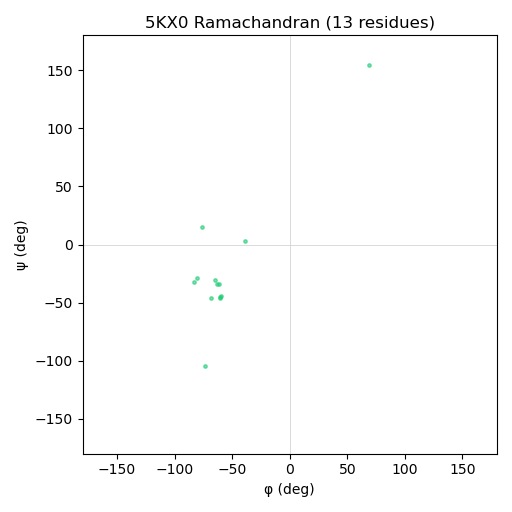 1.00 0.00 13 THR A C 13
ATOM 5343 O O . THR A 1 13 ? 2.755 -7.970 1.203 1.00 0.00 13 THR A O 13
ATOM 5354 N N . ARG A 1 14 ? 0.835 -8.400 0.126 1.00 0.00 14 ARG A N 13
ATOM 5355 C CA . ARG A 1 14 ? 1.481 -8.458 -1.185 1.00 0.00 14 ARG A CA 13
ATOM 5356 C C . ARG A 1 14 ? 2.003 -7.056 -1.565 1.00 0.00 14 ARG A C 13
ATOM 5357 O O . ARG A 1 14 ? 1.444 -6.038 -1.125 1.00 0.00 14 ARG A O 13
ATOM 5542 N N . SER A 1 25 ? 2.891 7.729 2.292 1.00 0.00 25 SER A N 13
ATOM 5543 C CA . SER A 1 25 ? 2.015 8.621 1.626 1.00 0.00 25 SER A CA 13
ATOM 5544 C C . SER A 1 25 ? 0.573 8.225 1.925 1.00 0.00 25 SER A C 13
ATOM 5545 O O . SER A 1 25 ? 0.128 7.123 1.571 1.00 0.00 25 SER A O 13
ATOM 5553 N N . ASP A 1 26 ? -0.140 9.093 2.615 1.00 0.00 26 ASP A N 13
ATOM 5554 C CA . ASP A 1 26 ? -1.519 8.816 2.995 1.00 0.00 26 ASP A CA 13
ATOM 5555 C C . ASP A 1 26 ? -2.448 9.058 1.827 1.00 0.00 26 ASP A C 13
ATOM 5556 O O . ASP A 1 26 ? -3.138 10.079 1.754 1.00 0.00 26 ASP A O 13
ATOM 5565 N N . ASN A 1 1 ? -2.449 8.547 0.881 1.00 0.00 1 ASN A N 14
ATOM 5566 C CA . ASN A 1 1 ? -3.469 8.640 -0.135 1.00 0.00 1 ASN A CA 14
ATOM 5567 C C . ASN A 1 1 ? -4.486 7.522 0.085 1.00 0.00 1 ASN A C 14
ATOM 5568 O O . ASN A 1 1 ? -4.115 6.347 0.073 1.00 0.00 1 ASN A O 14
ATOM 5579 N N . PRO A 1 2 ? -5.773 7.872 0.282 1.00 0.00 2 PRO A N 14
ATOM 5580 C CA . PRO A 1 2 ? -6.852 6.901 0.571 1.00 0.00 2 PRO A CA 14
ATOM 5581 C C . PRO A 1 2 ? -6.919 5.725 -0.418 1.00 0.00 2 PRO A C 14
ATOM 5582 O O . PRO A 1 2 ? -7.089 4.563 -0.012 1.00 0.00 2 PRO A O 14
ATOM 5593 N N . GLU A 1 3 ? -6.738 6.015 -1.693 1.00 0.00 3 GLU A N 14
ATOM 5594 C CA . GLU A 1 3 ? -6.826 4.999 -2.715 1.00 0.00 3 GLU A CA 14
ATOM 5595 C C . GLU A 1 3 ? -5.639 4.048 -2.620 1.00 0.00 3 GLU A C 14
ATOM 5596 O O . GLU A 1 3 ? -5.804 2.826 -2.663 1.00 0.00 3 GLU A O 14
ATOM 5608 N N . LEU A 1 4 ? -4.453 4.609 -2.444 1.00 0.00 4 LEU A N 14
ATOM 5609 C CA . LEU A 1 4 ? -3.250 3.821 -2.308 1.00 0.00 4 LEU A CA 14
ATOM 5610 C C . LEU A 1 4 ? -3.319 2.959 -1.049 1.00 0.00 4 LEU A C 14
ATOM 5611 O O . LEU A 1 4 ? -2.871 1.814 -1.045 1.00 0.00 4 LEU A O 14
ATOM 5627 N N . GLN A 1 5 ? -3.912 3.503 -0.006 1.00 0.00 5 GLN A N 14
ATOM 5628 C CA . GLN A 1 5 ? -4.053 2.803 1.258 1.00 0.00 5 GLN A CA 14
ATOM 5629 C C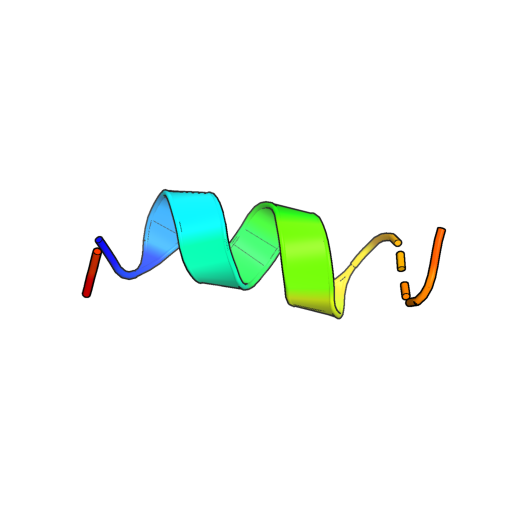 . GLN A 1 5 ? -5.043 1.643 1.167 1.00 0.00 5 GLN A C 14
ATOM 5630 O O . GLN A 1 5 ? -4.753 0.531 1.646 1.00 0.00 5 GLN A O 14
ATOM 5644 N N . ARG A 1 6 ? -6.194 1.865 0.528 1.00 0.00 6 ARG A N 14
ATOM 5645 C CA . ARG A 1 6 ? -7.166 0.778 0.370 1.00 0.00 6 ARG A CA 14
ATOM 5646 C C . ARG A 1 6 ? -6.635 -0.274 -0.596 1.00 0.00 6 ARG A C 14
ATOM 5647 O O . ARG A 1 6 ? -6.983 -1.442 -0.504 1.00 0.00 6 ARG A O 14
ATOM 5668 N N . LYS A 1 7 ? -5.763 0.158 -1.498 1.00 0.00 7 LYS A N 14
ATOM 5669 C CA . LYS A 1 7 ? -5.109 -0.725 -2.451 1.00 0.00 7 LYS A CA 14
ATOM 5670 C C . LYS A 1 7 ? -4.292 -1.761 -1.673 1.00 0.00 7 LYS A C 14
ATOM 5671 O O . LYS A 1 7 ? -4.385 -2.967 -1.915 1.00 0.00 7 LYS A O 14
ATOM 5690 N N . CYS A 1 8 ? -3.545 -1.277 -0.697 1.00 0.00 8 CYS A N 14
ATOM 5691 C CA . CYS A 1 8 ? -2.726 -2.130 0.146 1.00 0.00 8 CYS A CA 14
ATOM 5692 C C . CYS A 1 8 ? 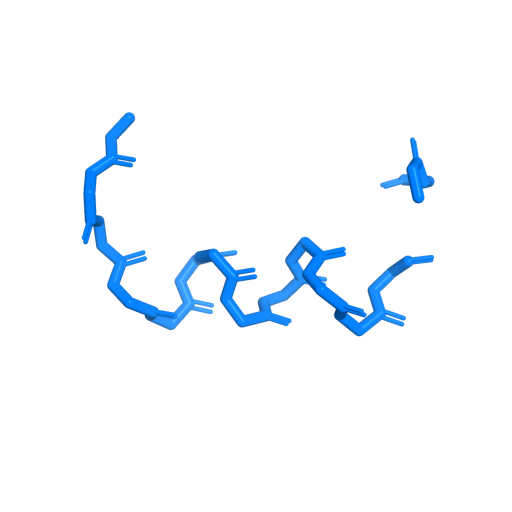-3.590 -3.013 1.024 1.00 0.00 8 CYS A C 14
ATOM 5693 O O . CYS A 1 8 ? -3.214 -4.118 1.344 1.00 0.00 8 CYS A O 14
ATOM 5700 N N . LYS A 1 9 ? -4.763 -2.531 1.385 1.00 0.00 9 LYS A N 14
ATOM 5701 C CA . LYS A 1 9 ? -5.658 -3.296 2.225 1.00 0.00 9 LYS A CA 14
ATOM 5702 C C . LYS A 1 9 ? -6.303 -4.419 1.420 1.00 0.00 9 LYS A C 14
ATOM 5703 O O . LYS A 1 9 ? -6.621 -5.483 1.958 1.00 0.00 9 LYS A O 14
ATOM 5722 N N . GLU A 1 10 ? -6.471 -4.178 0.133 1.00 0.00 10 GLU A N 14
ATOM 5723 C CA . GLU A 1 10 ? -7.006 -5.154 -0.772 1.00 0.00 10 GLU A CA 14
ATOM 5724 C C . GLU A 1 10 ? -5.949 -6.238 -1.037 1.00 0.00 10 GLU A C 14
ATOM 5725 O O . GLU A 1 10 ? -6.262 -7.429 -1.116 1.00 0.00 10 GLU A O 14
ATOM 5737 N N . LEU A 1 11 ? -4.707 -5.810 -1.168 1.00 0.00 11 LEU A N 14
ATOM 5738 C CA . LEU A 1 11 ? -3.585 -6.722 -1.364 1.00 0.00 11 LEU A CA 14
ATOM 5739 C C . LEU A 1 11 ? -3.257 -7.490 -0.092 1.00 0.00 11 LEU A C 14
ATOM 5740 O O . LEU A 1 11 ? -2.882 -8.672 -0.133 1.00 0.00 11 LEU A O 14
ATOM 5768 N N . THR A 1 13 ? -0.778 -7.989 2.639 1.00 0.00 13 THR A N 14
ATOM 5769 C CA . THR A 1 13 ? 0.604 -7.719 2.907 1.00 0.00 13 THR A CA 14
ATOM 5770 C C . THR A 1 13 ? 1.381 -7.741 1.573 1.00 0.00 13 THR A C 14
ATOM 5771 O O . THR A 1 13 ? 2.544 -7.323 1.490 1.00 0.00 13 THR A O 14
ATOM 5782 N N . ARG A 1 14 ? 0.687 -8.174 0.524 1.00 0.00 14 ARG A N 14
ATOM 5783 C CA . ARG A 1 14 ? 1.251 -8.304 -0.810 1.00 0.00 14 ARG A CA 14
ATOM 5784 C C . ARG A 1 14 ? 1.674 -6.947 -1.363 1.00 0.00 14 ARG A C 14
ATOM 5785 O O . ARG A 1 14 ? 1.076 -5.919 -1.028 1.00 0.00 14 ARG A O 14
ATOM 5970 N N . SER A 1 25 ? 2.753 7.493 1.798 1.00 0.00 25 SER A N 14
ATOM 5971 C CA . SER A 1 25 ? 1.779 8.244 1.080 1.00 0.00 25 SER A CA 14
ATOM 5972 C C . SER A 1 25 ? 0.395 7.932 1.639 1.00 0.00 25 SER A C 14
ATOM 5973 O O . SER A 1 25 ? -0.153 6.852 1.431 1.00 0.00 25 SER A O 14
ATOM 5981 N N . ASP A 1 26 ? -0.146 8.885 2.357 1.00 0.00 26 ASP A N 14
ATOM 5982 C CA . ASP A 1 26 ? -1.443 8.782 3.049 1.00 0.00 26 ASP A CA 14
ATOM 5983 C C . ASP A 1 26 ? -2.620 8.995 2.094 1.00 0.00 26 ASP A C 14
ATOM 5984 O O . ASP A 1 26 ? -3.678 9.490 2.479 1.00 0.00 26 ASP A O 14
ATOM 5993 N N . ASN A 1 1 ? -2.265 8.658 1.067 1.00 0.00 1 ASN A N 15
ATOM 5994 C CA . ASN A 1 1 ? -3.328 8.587 0.051 1.00 0.00 1 ASN A CA 15
ATOM 5995 C C . ASN A 1 1 ? -4.329 7.488 0.391 1.00 0.00 1 ASN A C 15
ATOM 5996 O O . ASN A 1 1 ? -3.969 6.297 0.429 1.00 0.00 1 ASN A O 15
ATOM 6007 N N . PRO A 1 2 ? -5.595 7.872 0.666 1.00 0.00 2 PRO A N 15
ATOM 6008 C CA . PRO A 1 2 ? -6.640 6.951 1.121 1.00 0.00 2 PRO A CA 15
ATOM 6009 C C . PRO A 1 2 ? -6.884 5.773 0.180 1.00 0.00 2 PRO A C 15
ATOM 6010 O O . PRO A 1 2 ? -6.941 4.620 0.624 1.00 0.00 2 PRO A O 15
ATOM 6021 N N . GLU A 1 3 ? -6.980 6.039 -1.108 1.00 0.00 3 GLU A N 15
ATOM 6022 C CA . GLU A 1 3 ? -7.273 4.988 -2.061 1.00 0.00 3 GLU A CA 15
ATOM 6023 C C . GLU A 1 3 ? -6.061 4.089 -2.249 1.00 0.00 3 GLU A C 15
ATOM 6024 O O . GLU A 1 3 ? -6.195 2.895 -2.492 1.00 0.00 3 GLU A O 15
ATOM 6036 N N . LEU A 1 4 ? -4.885 4.650 -2.067 1.00 0.00 4 LEU A N 15
ATOM 6037 C CA . LEU A 1 4 ? -3.672 3.871 -2.170 1.00 0.00 4 LEU A CA 15
ATOM 6038 C C . LEU A 1 4 ? -3.599 2.913 -0.969 1.00 0.00 4 LEU A C 15
ATOM 6039 O O . LEU A 1 4 ? -3.206 1.763 -1.106 1.00 0.00 4 LEU A O 15
ATOM 6055 N N . GLN A 1 5 ? -4.054 3.383 0.192 1.00 0.00 5 GLN A N 15
ATOM 6056 C CA . GLN A 1 5 ? -4.138 2.518 1.365 1.00 0.00 5 GLN A CA 15
ATOM 6057 C C . GLN A 1 5 ? -5.208 1.441 1.160 1.00 0.00 5 GLN A C 15
ATOM 6058 O O . GLN A 1 5 ? -5.051 0.303 1.615 1.00 0.00 5 GLN A O 15
ATOM 6072 N N . ARG A 1 6 ? -6.278 1.795 0.446 1.00 0.00 6 ARG A N 15
ATOM 6073 C CA . ARG A 1 6 ? -7.324 0.834 0.086 1.00 0.00 6 ARG A CA 15
ATOM 6074 C C . ARG A 1 6 ? -6.745 -0.259 -0.787 1.00 0.00 6 ARG A C 15
ATOM 6075 O O . ARG A 1 6 ? -7.064 -1.434 -0.611 1.00 0.00 6 ARG A O 15
ATOM 6096 N N . LYS A 1 7 ? -5.886 0.145 -1.714 1.00 0.00 7 LYS A N 15
ATOM 6097 C CA . LYS A 1 7 ? -5.178 -0.763 -2.613 1.00 0.00 7 LYS A CA 15
ATOM 6098 C C . LYS A 1 7 ? -4.409 -1.786 -1.803 1.00 0.00 7 LYS A C 15
ATOM 6099 O O . LYS A 1 7 ? -4.449 -2.984 -2.086 1.00 0.00 7 LYS A O 15
ATOM 6118 N N . CYS A 1 8 ? -3.736 -1.300 -0.790 1.00 0.00 8 CYS A N 15
ATOM 6119 C CA . CYS A 1 8 ? -2.959 -2.117 0.112 1.00 0.00 8 CYS A CA 15
ATOM 6120 C C . CYS A 1 8 ? -3.845 -3.066 0.904 1.00 0.00 8 CYS A C 15
ATOM 6121 O O . CYS A 1 8 ? -3.500 -4.225 1.103 1.00 0.00 8 CYS A O 15
ATOM 6128 N N . LYS A 1 9 ? -5.009 -2.592 1.301 1.00 0.00 9 LYS A N 15
ATOM 6129 C CA . LYS A 1 9 ? -5.945 -3.412 2.044 1.00 0.00 9 LYS A CA 15
ATOM 6130 C C . LYS A 1 9 ? -6.549 -4.490 1.128 1.00 0.00 9 LYS A C 15
ATOM 6131 O O . LYS A 1 9 ? -6.959 -5.555 1.585 1.00 0.00 9 LYS A O 15
ATOM 6150 N N . GLU A 1 10 ? -6.595 -4.206 -0.161 1.00 0.00 10 GLU A N 15
ATOM 6151 C CA . GLU A 1 10 ? -7.031 -5.183 -1.147 1.00 0.00 10 GLU A CA 15
ATOM 6152 C C . GLU A 1 10 ? -5.888 -6.140 -1.476 1.00 0.00 10 GLU A C 15
ATOM 6153 O O . GLU A 1 10 ? -6.102 -7.293 -1.835 1.00 0.00 10 GLU A O 15
ATOM 6165 N N . LEU A 1 11 ? -4.677 -5.648 -1.340 1.00 0.00 11 LEU A N 15
ATOM 6166 C CA . LEU A 1 11 ? -3.470 -6.404 -1.641 1.00 0.00 11 LEU A CA 15
ATOM 6167 C C . LEU A 1 11 ? -3.048 -7.259 -0.430 1.00 0.00 11 LEU A C 15
ATOM 6168 O O . LEU A 1 11 ? -2.212 -8.167 -0.540 1.00 0.00 11 LEU A O 15
ATOM 6196 N N . THR A 1 13 ? -1.061 -8.054 2.408 1.00 0.00 13 THR A N 15
ATOM 6197 C CA . THR A 1 13 ? 0.234 -7.703 2.909 1.00 0.00 13 THR A CA 15
ATOM 6198 C C . THR A 1 13 ? 1.281 -7.976 1.822 1.00 0.00 13 THR A C 15
ATOM 6199 O O . THR A 1 13 ? 2.484 -7.862 2.037 1.00 0.00 13 THR A O 15
ATOM 6210 N N . ARG A 1 14 ? 0.799 -8.271 0.630 1.00 0.00 14 ARG A N 15
ATOM 6211 C CA . ARG A 1 14 ? 1.670 -8.611 -0.473 1.00 0.00 14 ARG A CA 15
ATOM 6212 C C . ARG A 1 14 ? 2.363 -7.373 -1.016 1.00 0.00 14 ARG A C 15
ATOM 6213 O O . ARG A 1 14 ? 1.831 -6.269 -0.899 1.00 0.00 14 ARG A O 15
ATOM 6398 N N . SER A 1 25 ? 3.038 7.838 1.868 1.00 0.00 25 SER A N 15
ATOM 6399 C CA . SER A 1 25 ? 1.982 8.655 1.376 1.00 0.00 25 SER A CA 15
ATOM 6400 C C . SER A 1 25 ? 0.679 8.219 2.014 1.00 0.00 25 SER A C 15
ATOM 6401 O O . SER A 1 25 ? 0.365 7.036 2.036 1.00 0.00 25 SER A O 15
ATOM 6409 N N . ASP A 1 26 ? -0.072 9.160 2.526 1.00 0.00 26 ASP A N 15
ATOM 6410 C CA . ASP A 1 26 ? -1.298 8.863 3.275 1.00 0.00 26 ASP A CA 15
ATOM 6411 C C . ASP A 1 26 ? -2.511 8.770 2.372 1.00 0.00 26 ASP A C 15
ATOM 6412 O O . ASP A 1 26 ? -3.644 8.744 2.860 1.00 0.00 26 ASP A O 15
ATOM 6421 N N . ASN A 1 1 ? -2.457 8.977 0.586 1.00 0.00 1 ASN A N 16
ATOM 6422 C CA . ASN A 1 1 ? -3.545 8.785 -0.369 1.00 0.00 1 ASN A CA 16
ATOM 6423 C C . ASN A 1 1 ? -4.432 7.603 0.037 1.00 0.00 1 ASN A C 16
ATOM 6424 O O . ASN A 1 1 ? -3.950 6.460 0.142 1.00 0.00 1 ASN A O 16
ATOM 6435 N N . PRO A 1 2 ? -5.745 7.849 0.232 1.00 0.00 2 PRO A N 16
ATOM 6436 C CA . PRO A 1 2 ? -6.685 6.833 0.693 1.00 0.00 2 PRO A CA 16
ATOM 6437 C C . PRO A 1 2 ? -6.792 5.640 -0.252 1.00 0.00 2 PRO A C 16
ATOM 6438 O O . PRO A 1 2 ? -6.906 4.509 0.190 1.00 0.00 2 PRO A O 16
ATOM 6449 N N . GLU A 1 3 ? -6.689 5.883 -1.545 1.00 0.00 3 GLU A N 16
ATOM 6450 C CA . GLU A 1 3 ? -6.833 4.818 -2.519 1.00 0.00 3 GLU A CA 16
ATOM 6451 C C . GLU A 1 3 ? -5.620 3.912 -2.520 1.00 0.00 3 GLU A C 16
ATOM 6452 O O . GLU A 1 3 ? -5.748 2.701 -2.701 1.00 0.00 3 GLU A O 16
ATOM 6464 N N . LEU A 1 4 ? -4.454 4.493 -2.291 1.00 0.00 4 LEU A N 16
ATOM 6465 C CA . LEU A 1 4 ? -3.227 3.722 -2.152 1.00 0.00 4 LE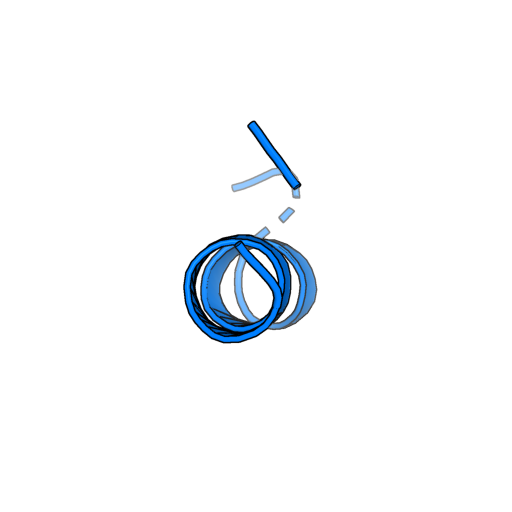U A CA 16
ATOM 6466 C C . LEU A 1 4 ? -3.282 2.896 -0.882 1.00 0.00 4 LEU A C 16
ATOM 6467 O O . LEU A 1 4 ? -2.865 1.744 -0.865 1.00 0.00 4 LEU A O 16
ATOM 6483 N N . GLN A 1 5 ? -3.831 3.479 0.171 1.00 0.00 5 GLN A N 16
ATOM 6484 C CA . GLN A 1 5 ? -4.022 2.761 1.427 1.00 0.00 5 GLN A CA 16
ATOM 6485 C C . GLN A 1 5 ? -4.996 1.584 1.220 1.00 0.00 5 GLN A C 16
ATOM 6486 O O . GLN A 1 5 ? -4.748 0.467 1.687 1.00 0.00 5 GLN A O 16
ATOM 6500 N N . ARG A 1 6 ? -6.077 1.836 0.470 1.00 0.00 6 ARG A N 16
ATOM 6501 C CA . ARG A 1 6 ? -7.057 0.791 0.125 1.00 0.00 6 ARG A CA 16
ATOM 6502 C C . ARG A 1 6 ? -6.405 -0.310 -0.684 1.00 0.00 6 ARG A C 16
ATOM 6503 O O . ARG A 1 6 ? -6.706 -1.473 -0.505 1.00 0.00 6 ARG A O 16
ATOM 6524 N N . LYS A 1 7 ? -5.508 0.085 -1.565 1.00 0.00 7 LYS A N 16
ATOM 6525 C CA . LYS A 1 7 ? -4.776 -0.820 -2.447 1.00 0.00 7 LYS A CA 16
ATOM 6526 C C . LYS A 1 7 ? -3.989 -1.837 -1.620 1.00 0.00 7 LYS A C 16
ATOM 6527 O O . LYS A 1 7 ? -4.002 -3.044 -1.896 1.00 0.00 7 LYS A O 16
ATOM 6546 N N . CYS A 1 8 ? -3.356 -1.353 -0.585 1.00 0.00 8 CYS A N 16
ATOM 6547 C CA . CYS A 1 8 ? -2.593 -2.192 0.314 1.00 0.00 8 CYS A CA 16
ATOM 6548 C C . CYS A 1 8 ? -3.498 -3.133 1.068 1.00 0.00 8 CYS A C 16
ATOM 6549 O O . CYS A 1 8 ? -3.139 -4.257 1.340 1.00 0.00 8 CYS A O 16
ATOM 6556 N N . LYS A 1 9 ? -4.685 -2.681 1.369 1.00 0.00 9 LYS A N 16
ATOM 6557 C CA . LYS A 1 9 ? -5.637 -3.482 2.098 1.00 0.00 9 LYS A CA 16
ATOM 6558 C C . LYS A 1 9 ? -6.355 -4.458 1.172 1.00 0.00 9 LYS A C 16
ATOM 6559 O O . LYS A 1 9 ? -6.931 -5.450 1.620 1.00 0.00 9 LYS A O 16
ATOM 6578 N N . GLU A 1 10 ? -6.304 -4.164 -0.106 1.00 0.00 10 GLU A N 16
ATOM 6579 C CA . GLU A 1 10 ? -6.835 -5.009 -1.147 1.00 0.00 10 GLU A CA 16
ATOM 6580 C C . GLU A 1 10 ? -5.870 -6.181 -1.359 1.00 0.00 10 GLU A C 16
ATOM 6581 O O . GLU A 1 10 ? -6.283 -7.322 -1.573 1.00 0.00 10 GLU A O 16
ATOM 6593 N N . LEU A 1 11 ? -4.582 -5.874 -1.297 1.00 0.00 11 LEU A N 16
ATOM 6594 C CA . LEU A 1 11 ? -3.529 -6.873 -1.442 1.00 0.00 11 LEU A CA 16
ATOM 6595 C C . LEU A 1 11 ? -3.291 -7.627 -0.129 1.00 0.00 11 LEU A C 16
ATOM 6596 O O . LEU A 1 11 ? -2.967 -8.804 -0.127 1.00 0.00 11 LEU A O 16
ATOM 6624 N N . THR A 1 13 ? -0.947 -8.140 2.713 1.00 0.00 13 THR A N 16
ATOM 6625 C CA . THR A 1 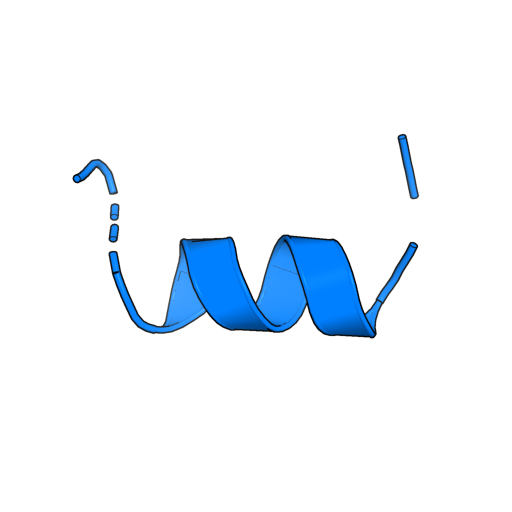13 ? 0.438 -7.903 3.065 1.00 0.00 13 THR A CA 16
ATOM 6626 C C . THR A 1 13 ? 1.300 -7.989 1.792 1.00 0.00 13 THR A C 16
ATOM 6627 O O . THR A 1 13 ? 2.511 -7.765 1.817 1.00 0.00 13 THR A O 16
ATOM 6638 N N . ARG A 1 14 ? 0.643 -8.269 0.682 1.00 0.00 14 ARG A N 16
ATOM 6639 C CA . ARG A 1 14 ? 1.307 -8.438 -0.600 1.00 0.00 14 ARG A CA 16
ATOM 6640 C C . ARG A 1 14 ? 1.715 -7.073 -1.191 1.00 0.00 14 ARG A C 16
ATOM 6641 O O . ARG A 1 14 ? 1.184 -6.032 -0.772 1.00 0.00 14 ARG A O 16
ATOM 6826 N N . SER A 1 25 ? 2.823 7.633 2.006 1.00 0.00 25 SER A N 16
ATOM 6827 C CA . SER A 1 25 ? 1.873 8.503 1.362 1.00 0.00 25 SER A CA 16
ATOM 6828 C C . SER A 1 25 ? 0.575 8.468 2.166 1.00 0.00 25 SER A C 16
ATOM 6829 O O . SER A 1 25 ? 0.356 7.533 2.974 1.00 0.00 25 SER A O 16
ATOM 6837 N N . ASP A 1 26 ? -0.265 9.449 1.978 1.00 0.00 26 ASP A N 16
ATOM 6838 C CA . ASP A 1 26 ? -1.509 9.533 2.731 1.00 0.00 26 ASP A CA 16
ATOM 6839 C C . ASP A 1 26 ? -2.702 9.330 1.830 1.00 0.00 26 ASP A C 16
ATOM 6840 O O . ASP A 1 26 ? -3.835 9.481 2.264 1.00 0.00 26 ASP A O 16
ATOM 6849 N N . ASN A 1 1 ? -2.702 8.381 0.968 1.00 0.00 1 ASN A N 17
ATOM 6850 C CA . ASN A 1 1 ? -3.498 8.474 -0.223 1.00 0.00 1 ASN A CA 17
ATOM 6851 C C . ASN A 1 1 ? -4.571 7.401 -0.150 1.00 0.00 1 ASN A C 17
ATOM 6852 O O . ASN A 1 1 ? -4.254 6.219 -0.263 1.00 0.00 1 ASN A O 17
ATOM 6863 N N . PRO A 1 2 ? -5.845 7.797 0.086 1.00 0.00 2 PRO A N 17
ATOM 6864 C CA . PRO A 1 2 ? -6.991 6.870 0.264 1.00 0.00 2 PRO A CA 17
ATOM 6865 C C . PRO A 1 2 ? -7.055 5.712 -0.743 1.00 0.00 2 PRO A C 17
ATOM 6866 O O . PRO A 1 2 ? -7.168 4.554 -0.348 1.00 0.00 2 PRO A O 17
ATOM 6877 N N . GLU A 1 3 ? -6.946 6.015 -2.027 1.00 0.00 3 GLU A N 17
ATOM 6878 C CA . GLU A 1 3 ? -7.054 4.989 -3.064 1.00 0.00 3 GLU A CA 17
ATOM 6879 C C . GLU A 1 3 ? -5.860 4.029 -3.043 1.00 0.00 3 GLU A C 17
ATOM 6880 O O . GLU A 1 3 ? -6.001 2.842 -3.341 1.00 0.00 3 GLU A O 17
ATOM 6892 N N . LEU A 1 4 ? -4.696 4.534 -2.692 1.00 0.00 4 LEU A N 17
ATOM 6893 C CA . LEU A 1 4 ? -3.506 3.702 -2.583 1.00 0.00 4 LEU A CA 17
ATOM 6894 C C . LEU A 1 4 ? -3.630 2.816 -1.344 1.00 0.00 4 LEU A C 17
ATOM 6895 O O . LEU A 1 4 ? -3.399 1.600 -1.398 1.00 0.00 4 LEU A O 17
ATOM 6911 N N . GLN A 1 5 ? -4.051 3.438 -0.249 1.00 0.00 5 GLN A N 17
ATOM 6912 C CA . GLN A 1 5 ? -4.270 2.764 1.022 1.00 0.00 5 GLN A CA 17
ATOM 6913 C C . GLN A 1 5 ? -5.3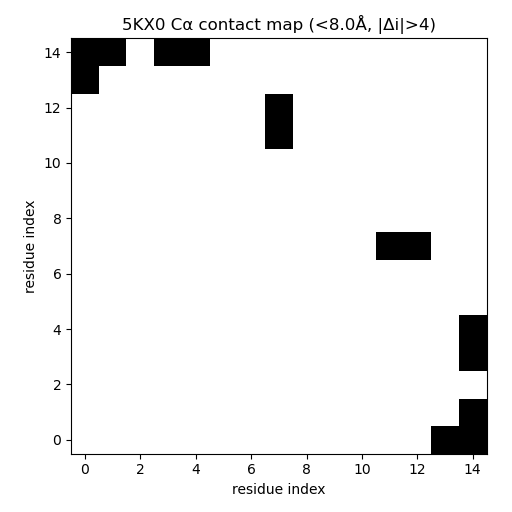04 1.654 0.881 1.00 0.00 5 GLN A C 17
ATOM 6914 O O . GLN A 1 5 ? -5.160 0.581 1.493 1.00 0.00 5 GLN A O 17
ATOM 6928 N N . ARG A 1 6 ? -6.333 1.916 0.083 1.00 0.00 6 ARG A N 17
ATOM 6929 C CA . ARG A 1 6 ? -7.358 0.932 -0.248 1.00 0.00 6 ARG A CA 17
ATOM 6930 C C . ARG A 1 6 ? -6.715 -0.306 -0.835 1.00 0.00 6 ARG A C 17
ATOM 6931 O O . ARG A 1 6 ? -6.911 -1.408 -0.330 1.00 0.00 6 ARG A O 17
ATOM 6952 N N . LYS A 1 7 ? -5.911 -0.097 -1.876 1.00 0.00 7 LYS A N 17
ATOM 6953 C CA . LYS A 1 7 ? -5.229 -1.172 -2.568 1.00 0.00 7 LYS A CA 17
ATOM 6954 C C . LYS A 1 7 ? -4.390 -1.985 -1.596 1.00 0.00 7 LYS A C 17
ATOM 6955 O O . LYS A 1 7 ? -4.465 -3.194 -1.587 1.00 0.00 7 LYS A O 17
ATOM 6974 N N . CYS A 1 8 ? -3.642 -1.308 -0.761 1.00 0.00 8 CYS A N 17
ATOM 6975 C CA . CYS A 1 8 ? -2.796 -1.964 0.224 1.00 0.00 8 CYS A CA 17
ATOM 6976 C C . CYS A 1 8 ? -3.602 -2.830 1.200 1.00 0.00 8 CYS A C 17
ATOM 6977 O O . CYS A 1 8 ? -3.224 -3.962 1.490 1.00 0.00 8 CYS A O 17
ATOM 6984 N N . LYS A 1 9 ? -4.735 -2.324 1.660 1.00 0.00 9 LYS A N 17
ATOM 6985 C CA . LYS A 1 9 ? -5.554 -3.053 2.625 1.00 0.00 9 LYS A CA 17
ATOM 6986 C C . LYS A 1 9 ? -6.324 -4.183 1.914 1.00 0.00 9 LYS A C 17
ATOM 6987 O O . LYS A 1 9 ? -6.763 -5.157 2.538 1.00 0.00 9 LYS A O 17
ATOM 7006 N N . GLU A 1 10 ? -6.482 -4.032 0.614 1.00 0.00 10 GLU A N 17
ATOM 7007 C CA . GLU A 1 10 ? -7.120 -5.025 -0.232 1.00 0.00 10 GLU A CA 17
ATOM 7008 C C . GLU A 1 10 ? -6.101 -6.137 -0.558 1.00 0.00 10 GLU A C 17
ATOM 7009 O O . GLU A 1 10 ? -6.459 -7.294 -0.776 1.00 0.00 10 GLU A O 17
ATOM 7021 N N . LEU A 1 11 ? -4.838 -5.757 -0.610 1.00 0.00 11 LEU A N 17
ATOM 7022 C CA . LEU A 1 11 ? -3.738 -6.681 -0.851 1.00 0.00 11 LEU A CA 17
ATOM 7023 C C . LEU A 1 11 ? -3.417 -7.460 0.399 1.00 0.00 11 LEU A C 17
ATOM 7024 O O . LEU A 1 11 ? -3.225 -8.675 0.369 1.00 0.00 11 LEU A O 17
ATOM 7052 N N . THR A 1 13 ? -0.690 -7.997 3.008 1.00 0.00 13 THR A N 17
ATOM 7053 C CA . THR A 1 13 ? 0.732 -7.778 3.156 1.00 0.00 13 THR A CA 17
ATOM 7054 C C . THR A 1 13 ? 1.400 -7.924 1.775 1.00 0.00 13 THR A C 17
ATOM 7055 O O . THR A 1 13 ? 2.607 -7.745 1.617 1.00 0.00 13 THR A O 17
ATOM 7066 N N . ARG A 1 14 ? 0.570 -8.217 0.782 1.00 0.00 14 ARG A N 17
ATOM 7067 C CA . ARG A 1 14 ? 1.004 -8.464 -0.589 1.00 0.00 14 ARG A CA 17
ATOM 7068 C C . ARG A 1 14 ? 1.551 -7.200 -1.254 1.00 0.00 14 ARG A C 17
ATOM 7069 O O . ARG A 1 14 ? 1.174 -6.086 -0.884 1.00 0.00 14 ARG A O 17
ATOM 7254 N N . SER A 1 25 ? 2.628 7.376 2.440 1.00 0.00 25 SER A N 17
ATOM 7255 C CA . SER A 1 25 ? 1.842 8.396 1.796 1.00 0.00 25 SER A CA 17
ATOM 7256 C C . SER A 1 25 ? 0.374 8.161 2.106 1.00 0.00 25 SER A C 17
ATOM 7257 O O . SER A 1 25 ? -0.159 7.080 1.816 1.00 0.00 25 SER A O 17
ATOM 7265 N N . ASP A 1 26 ? -0.275 9.135 2.700 1.00 0.00 26 ASP A N 17
ATOM 7266 C CA . ASP A 1 26 ? -1.680 9.008 2.978 1.00 0.00 26 ASP A CA 17
ATOM 7267 C C . ASP A 1 26 ? -2.462 9.376 1.752 1.00 0.00 26 ASP A C 17
ATOM 7268 O O . ASP A 1 26 ? -2.706 10.552 1.468 1.00 0.00 26 ASP A O 17
ATOM 7277 N N . ASN A 1 1 ? -2.429 7.814 1.033 1.00 0.00 1 ASN A N 18
ATOM 7278 C CA . ASN A 1 1 ? -3.365 8.317 0.064 1.00 0.00 1 ASN A CA 18
ATOM 7279 C C . ASN A 1 1 ? -4.515 7.348 -0.036 1.00 0.00 1 ASN A C 18
ATOM 7280 O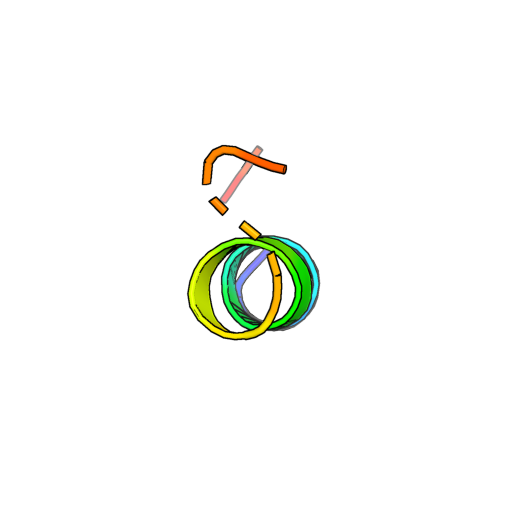 O . ASN A 1 1 ? -4.301 6.139 0.134 1.00 0.00 1 ASN A O 18
ATOM 7291 N N . PRO A 1 2 ? -5.752 7.850 -0.277 1.00 0.00 2 PRO A N 18
ATOM 7292 C CA . PRO A 1 2 ? -6.964 7.024 -0.374 1.00 0.00 2 PRO A CA 18
ATOM 7293 C C . PRO A 1 2 ? -6.772 5.752 -1.202 1.00 0.00 2 PRO A C 18
ATOM 7294 O O . PRO A 1 2 ? -6.954 4.650 -0.683 1.00 0.00 2 PRO A O 18
ATOM 7305 N N . GLU A 1 3 ? -6.344 5.901 -2.458 1.00 0.00 3 GLU A N 18
ATOM 7306 C CA . GLU A 1 3 ? -6.154 4.752 -3.339 1.00 0.00 3 GLU A CA 18
ATOM 7307 C C . GLU A 1 3 ? -5.112 3.798 -2.792 1.00 0.00 3 GLU A C 18
ATOM 7308 O O . GLU A 1 3 ? -5.297 2.597 -2.845 1.00 0.00 3 GLU A O 18
ATOM 7320 N N . LEU A 1 4 ? -4.054 4.338 -2.222 1.00 0.00 4 LEU A N 18
ATOM 7321 C CA . LEU A 1 4 ? -2.981 3.533 -1.689 1.00 0.00 4 LEU A CA 18
ATOM 7322 C C . LEU A 1 4 ? -3.428 2.716 -0.487 1.00 0.00 4 LEU A C 18
ATOM 7323 O O . LEU A 1 4 ? -3.261 1.503 -0.474 1.00 0.00 4 LEU A O 18
ATOM 7339 N N . GLN A 1 5 ? -4.045 3.361 0.484 1.00 0.00 5 GLN A N 18
ATOM 7340 C CA . GLN A 1 5 ? -4.475 2.669 1.694 1.00 0.00 5 GLN A CA 18
ATOM 7341 C C . GLN A 1 5 ? -5.564 1.640 1.400 1.00 0.00 5 GLN A C 18
ATOM 7342 O O . GLN A 1 5 ? -5.533 0.536 1.928 1.00 0.00 5 GLN A O 18
ATOM 7356 N N . ARG A 1 6 ? -6.492 1.989 0.521 1.00 0.00 6 ARG A N 18
ATOM 7357 C CA . ARG A 1 6 ? -7.573 1.075 0.143 1.00 0.00 6 ARG A CA 18
ATOM 7358 C C . ARG A 1 6 ? -7.015 -0.093 -0.679 1.00 0.00 6 ARG A C 18
ATOM 7359 O O . ARG A 1 6 ? -7.501 -1.246 -0.583 1.00 0.00 6 ARG A O 18
ATOM 7380 N N . LYS A 1 7 ? -5.992 0.192 -1.474 1.00 0.00 7 LYS A N 18
ATOM 7381 C CA . LYS A 1 7 ? -5.298 -0.834 -2.220 1.00 0.00 7 LYS A CA 18
ATOM 7382 C C . LYS A 1 7 ? -4.630 -1.780 -1.267 1.00 0.00 7 LYS A C 18
ATOM 7383 O O . LYS A 1 7 ? -4.862 -2.958 -1.327 1.00 0.00 7 LYS A O 18
ATOM 7402 N N . CYS A 1 8 ? -3.838 -1.239 -0.357 1.00 0.00 8 CYS A N 18
ATOM 7403 C CA . CYS A 1 8 ? -3.128 -2.036 0.634 1.00 0.00 8 CYS A CA 18
ATOM 7404 C C . CYS A 1 8 ? -4.091 -2.846 1.500 1.00 0.00 8 CYS A C 18
ATOM 7405 O O . CYS A 1 8 ? -3.783 -3.967 1.902 1.00 0.00 8 CYS A O 18
ATOM 7412 N N . LYS A 1 9 ? -5.266 -2.287 1.746 1.00 0.00 9 LYS A N 18
ATOM 7413 C CA . LYS A 1 9 ? -6.304 -2.966 2.493 1.00 0.00 9 LYS A CA 18
ATOM 7414 C C . LYS A 1 9 ? -6.773 -4.214 1.740 1.00 0.00 9 LYS A C 18
ATOM 7415 O O . LYS A 1 9 ? -6.849 -5.309 2.313 1.00 0.00 9 LYS A O 18
ATOM 7434 N N . GLU A 1 10 ? -7.061 -4.042 0.453 1.00 0.00 10 GLU A N 18
ATOM 7435 C CA . GLU A 1 10 ? -7.537 -5.132 -0.389 1.00 0.00 10 GLU A CA 18
ATOM 7436 C C . GLU A 1 10 ? -6.393 -6.112 -0.747 1.00 0.00 10 GLU A C 18
ATOM 7437 O O . GLU A 1 10 ? -6.599 -7.328 -0.852 1.00 0.00 10 GLU A O 18
ATOM 7449 N N . LEU A 1 11 ? -5.218 -5.570 -0.940 1.00 0.00 11 LEU A N 18
ATOM 7450 C CA . LEU A 1 11 ? -4.040 -6.312 -1.377 1.00 0.00 11 LEU A CA 18
ATOM 7451 C C . LEU A 1 11 ? -3.431 -7.155 -0.256 1.00 0.00 11 LEU A C 18
ATOM 7452 O O . LEU A 1 11 ? -2.878 -8.237 -0.505 1.00 0.00 11 LEU A O 18
ATOM 7480 N N . THR A 1 13 ? -0.657 -7.763 2.644 1.00 0.00 13 THR A N 18
ATOM 7481 C CA . THR A 1 13 ? 0.720 -7.395 2.908 1.00 0.00 13 THR A CA 18
ATOM 7482 C C . THR A 1 13 ? 1.565 -7.779 1.671 1.00 0.00 13 THR A C 18
ATOM 7483 O O . THR A 1 13 ? 2.791 -7.879 1.705 1.00 0.00 13 THR A O 18
ATOM 7494 N N . ARG A 1 14 ? 0.883 -7.954 0.570 1.00 0.00 14 ARG A N 18
ATOM 7495 C CA . ARG A 1 14 ? 1.519 -8.307 -0.671 1.00 0.00 14 ARG A CA 18
ATOM 7496 C C . ARG A 1 14 ? 2.083 -7.037 -1.316 1.00 0.00 14 ARG A C 18
ATOM 7497 O O . ARG A 1 14 ? 1.558 -5.948 -1.082 1.00 0.00 14 ARG A O 18
ATOM 7682 N N . SER A 1 25 ? 2.873 7.452 2.169 1.00 0.00 25 SER A N 18
ATOM 7683 C CA . SER A 1 25 ? 1.962 8.265 1.465 1.00 0.00 25 SER A CA 18
ATOM 7684 C C . SER A 1 25 ? 0.581 7.663 1.689 1.00 0.00 25 SER A C 18
ATOM 7685 O O . SER A 1 25 ? 0.136 6.800 0.936 1.00 0.00 25 SER A O 18
ATOM 7693 N N . ASP A 1 26 ? -0.057 8.051 2.774 1.00 0.00 26 ASP A N 18
ATOM 7694 C CA . ASP A 1 26 ? -1.365 7.506 3.121 1.00 0.00 26 ASP A CA 18
ATOM 7695 C C . ASP A 1 26 ? -2.462 8.138 2.282 1.00 0.00 26 ASP A C 18
ATOM 7696 O O . ASP A 1 26 ? -3.267 8.931 2.739 1.00 0.00 26 ASP A O 18
ATOM 7705 N N . ASN A 1 1 ? -2.598 8.268 1.296 1.00 0.00 1 ASN A N 19
ATOM 7706 C CA . ASN A 1 1 ? -3.665 8.398 0.347 1.00 0.00 1 ASN A CA 19
ATOM 7707 C C . ASN A 1 1 ? -4.685 7.311 0.586 1.00 0.00 1 ASN A C 19
ATOM 7708 O O . ASN A 1 1 ? -4.354 6.129 0.496 1.00 0.00 1 ASN A O 19
ATOM 7719 N N . PRO A 1 2 ? -5.934 7.701 0.902 1.00 0.00 2 PRO A N 19
ATOM 7720 C CA . PRO A 1 2 ? -7.032 6.770 1.224 1.00 0.00 2 PRO A CA 19
ATOM 7721 C C . PRO A 1 2 ? -7.210 5.631 0.217 1.00 0.00 2 PRO A C 19
ATOM 7722 O O . PRO A 1 2 ? -7.267 4.459 0.607 1.00 0.00 2 PRO A O 19
ATOM 7733 N N . GLU A 1 3 ? -7.271 5.965 -1.067 1.00 0.00 3 GLU A N 19
ATOM 7734 C CA . GLU A 1 3 ? -7.501 4.967 -2.099 1.00 0.00 3 GLU A CA 19
ATOM 7735 C C . GLU A 1 3 ? -6.279 4.082 -2.294 1.00 0.00 3 GLU A C 19
ATOM 7736 O O . GLU A 1 3 ? -6.413 2.879 -2.485 1.00 0.00 3 GLU A O 19
ATOM 7748 N N . LEU A 1 4 ? -5.098 4.677 -2.226 1.00 0.00 4 LEU A N 19
ATOM 7749 C CA . LEU A 1 4 ? -3.848 3.929 -2.340 1.00 0.00 4 LEU A CA 19
ATOM 7750 C C . LEU A 1 4 ? -3.762 2.909 -1.208 1.00 0.00 4 LEU A C 19
ATOM 7751 O O . LEU A 1 4 ? -3.496 1.726 -1.434 1.00 0.00 4 LEU A O 19
ATOM 7767 N N . GLN A 1 5 ? -4.047 3.373 -0.004 1.00 0.00 5 GLN A N 19
ATOM 7768 C CA . GLN A 1 5 ? -4.080 2.525 1.172 1.00 0.00 5 GLN A CA 19
ATOM 7769 C C . GLN A 1 5 ? -5.164 1.460 1.049 1.00 0.00 5 GLN A C 19
ATOM 7770 O O . GLN A 1 5 ? -4.959 0.313 1.445 1.00 0.00 5 GLN A O 19
ATOM 7784 N N . ARG A 1 6 ? -6.303 1.836 0.466 1.00 0.00 6 ARG A N 19
ATOM 7785 C CA . ARG A 1 6 ? -7.373 0.887 0.182 1.00 0.00 6 ARG A CA 19
ATOM 7786 C C . ARG A 1 6 ? -6.856 -0.215 -0.739 1.00 0.00 6 ARG A C 19
ATOM 7787 O O . ARG A 1 6 ? -7.056 -1.390 -0.464 1.00 0.00 6 ARG A O 19
ATOM 7808 N N . LYS A 1 7 ? -6.176 0.183 -1.808 1.00 0.00 7 LYS A N 19
ATOM 7809 C CA . LYS A 1 7 ? -5.570 -0.753 -2.752 1.00 0.00 7 LYS A CA 19
ATOM 7810 C C . LYS A 1 7 ? -4.636 -1.704 -2.013 1.00 0.00 7 LYS A C 19
ATOM 7811 O O . LYS A 1 7 ? -4.729 -2.925 -2.163 1.00 0.00 7 LYS A O 19
ATOM 7830 N N . CYS A 1 8 ? -3.778 -1.141 -1.187 1.00 0.00 8 CYS A N 19
ATOM 7831 C CA . CYS A 1 8 ? -2.832 -1.915 -0.405 1.00 0.00 8 CYS A CA 19
ATOM 7832 C C . CYS A 1 8 ? -3.532 -2.875 0.565 1.00 0.00 8 CYS A C 19
ATOM 7833 O O . CYS A 1 8 ? -3.088 -3.988 0.748 1.00 0.00 8 CYS A O 19
ATOM 7840 N N . LYS A 1 9 ? -4.640 -2.461 1.156 1.00 0.00 9 LYS A N 19
ATOM 7841 C CA . LYS A 1 9 ? -5.354 -3.338 2.076 1.00 0.00 9 LYS A CA 19
ATOM 7842 C C . LYS A 1 9 ? -6.156 -4.390 1.297 1.00 0.00 9 LYS A C 19
ATOM 7843 O O . LYS A 1 9 ? -6.415 -5.486 1.779 1.00 0.00 9 LYS A O 19
ATOM 7862 N N . GLU A 1 10 ? -6.511 -4.062 0.078 1.00 0.00 10 GLU A N 19
ATOM 7863 C CA . GLU A 1 10 ? -7.179 -4.997 -0.801 1.00 0.00 10 GLU A CA 19
ATOM 7864 C C . GLU A 1 10 ? -6.115 -5.956 -1.393 1.00 0.00 10 GLU A C 19
ATOM 7865 O O . GLU A 1 10 ? -6.428 -7.010 -1.963 1.00 0.00 10 GLU A O 19
ATOM 7877 N N . LEU A 1 11 ? -4.862 -5.543 -1.272 1.00 0.00 11 LEU A N 19
ATOM 7878 C CA . LEU A 1 11 ? -3.713 -6.344 -1.654 1.00 0.00 11 LEU A CA 19
ATOM 7879 C C . LEU A 1 11 ? -3.215 -7.174 -0.439 1.00 0.00 11 LEU A C 19
ATOM 7880 O O . LEU A 1 11 ? -2.557 -8.202 -0.599 1.00 0.00 11 LEU A O 19
ATOM 7908 N N . THR A 1 13 ? -0.972 -8.041 2.649 1.00 0.00 13 THR A N 19
ATOM 7909 C CA . THR A 1 13 ? 0.385 -7.828 3.074 1.00 0.00 13 THR A CA 19
ATOM 7910 C C . THR A 1 13 ? 1.319 -8.035 1.876 1.00 0.00 13 THR A C 19
ATOM 7911 O O . THR A 1 13 ? 2.537 -7.914 1.977 1.00 0.00 13 THR A O 19
ATOM 7922 N N . ARG A 1 14 ? 0.720 -8.301 0.731 1.00 0.00 14 ARG A N 19
ATOM 7923 C CA . ARG A 1 14 ? 1.468 -8.543 -0.476 1.00 0.00 14 ARG A CA 19
ATOM 7924 C C . ARG A 1 14 ? 2.102 -7.243 -0.968 1.00 0.00 14 ARG A C 19
ATOM 7925 O O . ARG A 1 14 ? 1.570 -6.151 -0.716 1.00 0.00 14 ARG A O 19
ATOM 8110 N N . SER A 1 25 ? 2.925 7.553 1.619 1.00 0.00 25 SER A N 19
ATOM 8111 C CA . SER A 1 25 ? 2.008 8.464 0.979 1.00 0.00 25 SER A CA 19
ATOM 8112 C C . SER A 1 25 ? 0.610 8.197 1.534 1.00 0.00 25 SER A C 19
ATOM 8113 O O . SER A 1 25 ? -0.011 7.174 1.217 1.00 0.00 25 SER A O 19
ATOM 8121 N N . ASP A 1 26 ? 0.143 9.080 2.403 1.00 0.00 26 ASP A N 19
ATOM 8122 C CA . ASP A 1 26 ? -1.160 8.932 3.032 1.00 0.00 26 ASP A CA 19
ATOM 8123 C C . ASP A 1 26 ? -2.238 9.246 2.047 1.00 0.00 26 ASP A C 19
ATOM 8124 O O . ASP A 1 26 ? -2.658 10.401 1.899 1.00 0.00 26 ASP A O 19
ATOM 8133 N N . ASN A 1 1 ? -2.175 9.172 0.449 1.00 0.00 1 ASN A N 20
ATOM 8134 C CA . ASN A 1 1 ? -3.215 8.693 -0.491 1.00 0.00 1 ASN A CA 20
ATOM 8135 C C . ASN A 1 1 ? -4.040 7.522 0.081 1.00 0.00 1 ASN A C 20
ATOM 8136 O O . ASN A 1 1 ? -3.555 6.365 0.142 1.00 0.00 1 ASN A O 20
ATOM 8147 N N . PRO A 1 2 ? -5.314 7.781 0.480 1.00 0.00 2 PRO A N 20
ATOM 8148 C CA . PRO A 1 2 ? -6.189 6.760 1.057 1.00 0.00 2 PRO A CA 20
ATOM 8149 C C . PRO A 1 2 ? -6.561 5.694 0.035 1.00 0.00 2 PRO A C 20
ATOM 8150 O O . PRO A 1 2 ? -6.673 4.520 0.373 1.00 0.00 2 PRO A O 20
ATOM 8161 N N . GLU A 1 3 ? -6.713 6.107 -1.225 1.00 0.00 3 GLU A N 20
ATOM 8162 C CA . GLU A 1 3 ? -7.044 5.184 -2.306 1.00 0.00 3 GLU A CA 20
ATOM 8163 C C . GLU A 1 3 ? -5.924 4.182 -2.492 1.00 0.00 3 GLU A C 20
ATOM 8164 O O . GLU A 1 3 ? -6.163 3.003 -2.739 1.00 0.00 3 GLU A O 20
ATOM 8176 N N . LEU A 1 4 ? -4.702 4.654 -2.317 1.00 0.00 4 LEU A N 20
ATOM 8177 C CA . LEU A 1 4 ? -3.538 3.804 -2.394 1.00 0.00 4 LEU A CA 20
ATOM 8178 C C . LEU A 1 4 ? -3.560 2.818 -1.236 1.00 0.00 4 LEU A C 20
ATOM 8179 O O . LEU A 1 4 ? -3.478 1.605 -1.441 1.00 0.00 4 LEU A O 20
ATOM 8195 N N . GLN A 1 5 ? -3.728 3.351 -0.022 1.00 0.00 5 GLN A N 20
ATOM 8196 C CA . GLN A 1 5 ? -3.753 2.522 1.190 1.00 0.00 5 GLN A CA 20
ATOM 8197 C C . GLN A 1 5 ? -4.854 1.452 1.144 1.00 0.00 5 GLN A C 20
ATOM 8198 O O . GLN A 1 5 ? -4.650 0.323 1.599 1.00 0.00 5 GLN A O 20
ATOM 8212 N N . ARG A 1 6 ? -5.999 1.799 0.583 1.00 0.00 6 ARG A N 20
ATOM 8213 C CA . ARG A 1 6 ? -7.105 0.853 0.417 1.00 0.00 6 ARG A CA 20
ATOM 8214 C C . ARG A 1 6 ? -6.711 -0.322 -0.459 1.00 0.00 6 ARG A C 20
ATOM 8215 O O . ARG A 1 6 ? -7.014 -1.473 -0.144 1.00 0.00 6 ARG A O 20
ATOM 8236 N N . LYS A 1 7 ? -6.003 -0.039 -1.536 1.00 0.00 7 LYS A N 20
ATOM 8237 C CA . LYS A 1 7 ? -5.573 -1.077 -2.457 1.00 0.00 7 LYS A CA 20
ATOM 8238 C C . LYS A 1 7 ? -4.535 -1.975 -1.811 1.00 0.00 7 LYS A C 20
ATOM 8239 O O . LYS A 1 7 ? -4.421 -3.157 -2.152 1.00 0.00 7 LYS A O 20
ATOM 8258 N N . CYS A 1 8 ? -3.811 -1.422 -0.862 1.00 0.00 8 CYS A N 20
ATOM 8259 C CA . CYS A 1 8 ? -2.860 -2.182 -0.074 1.00 0.00 8 CYS A CA 20
ATOM 8260 C C . CYS A 1 8 ? -3.606 -3.163 0.804 1.00 0.00 8 CYS A C 20
ATOM 8261 O O . CYS A 1 8 ? -3.330 -4.350 0.789 1.00 0.00 8 CYS A O 20
ATOM 8268 N N . LYS A 1 9 ? -4.603 -2.655 1.522 1.00 0.00 9 LYS A N 20
ATOM 8269 C CA . LYS A 1 9 ? -5.420 -3.458 2.433 1.00 0.00 9 LYS A CA 20
ATOM 8270 C C . LYS A 1 9 ? -6.198 -4.517 1.657 1.00 0.00 9 LYS A C 20
ATOM 8271 O O . LYS A 1 9 ? -6.542 -5.572 2.187 1.00 0.00 9 LYS A O 20
ATOM 8290 N N . GLU A 1 10 ? -6.469 -4.214 0.407 1.00 0.00 10 GLU A N 20
ATOM 8291 C CA . GLU A 1 10 ? -7.138 -5.117 -0.492 1.00 0.00 10 GLU A CA 20
ATOM 8292 C C . GLU A 1 10 ? -6.193 -6.246 -0.897 1.00 0.00 10 GLU A C 20
ATOM 8293 O O . GLU A 1 10 ? -6.564 -7.423 -0.878 1.00 0.00 10 GLU A O 20
ATOM 8305 N N . LEU A 1 11 ? -4.979 -5.866 -1.254 1.00 0.00 11 LEU A N 20
ATOM 8306 C CA . LEU A 1 11 ? -3.950 -6.792 -1.697 1.00 0.00 11 LEU A CA 20
ATOM 8307 C C . LEU A 1 11 ? -3.491 -7.677 -0.537 1.00 0.00 11 LEU A C 20
ATOM 8308 O O . LEU A 1 11 ? -3.173 -8.858 -0.714 1.00 0.00 11 LEU A O 20
ATOM 8336 N N . THR A 1 13 ? -0.853 -8.055 2.650 1.00 0.00 13 THR A N 20
ATOM 8337 C CA . THR A 1 13 ? 0.436 -7.573 3.086 1.00 0.00 13 THR A CA 20
ATOM 8338 C C . THR A 1 13 ? 1.451 -7.805 1.950 1.00 0.00 13 THR A C 20
ATOM 8339 O O . THR A 1 13 ? 2.642 -7.485 2.057 1.00 0.00 13 THR A O 20
ATOM 8350 N N . ARG A 1 14 ? 0.940 -8.324 0.841 1.00 0.00 14 ARG A N 20
ATOM 8351 C CA . ARG A 1 14 ? 1.746 -8.646 -0.321 1.00 0.00 14 ARG A CA 20
ATOM 8352 C C . ARG A 1 14 ? 2.267 -7.367 -0.989 1.00 0.00 14 ARG A C 20
ATOM 8353 O O . ARG A 1 14 ? 1.653 -6.308 -0.858 1.00 0.00 14 ARG A O 20
ATOM 8538 N N . SER A 1 25 ? 2.601 7.389 2.183 1.00 0.00 25 SER A N 20
ATOM 8539 C CA . SER A 1 25 ? 1.901 8.382 1.427 1.00 0.00 25 SER A CA 20
ATOM 8540 C C . SER A 1 25 ? 0.604 8.724 2.153 1.00 0.00 25 SER A C 20
ATOM 8541 O O . SER A 1 25 ? 0.189 8.016 3.100 1.00 0.00 25 SER A O 20
ATOM 8549 N N . ASP A 1 26 ? -0.015 9.794 1.739 1.00 0.00 26 ASP A N 20
ATOM 8550 C CA . ASP A 1 26 ? -1.222 10.286 2.376 1.00 0.00 26 ASP A CA 20
ATOM 8551 C C . ASP A 1 26 ? -2.442 9.830 1.579 1.00 0.00 26 ASP A C 20
ATOM 8552 O O . ASP A 1 26 ? -3.574 10.038 1.987 1.00 0.00 26 ASP A O 20
#